Protein AF-A0A6U9ZXY8-F1 (afdb_monomer)

Sequence (216 aa):
MHIWFIHKRLISDEVDPHTAALIQEELFDILWIDSANRMRAHGVNEMLINKNLAKVQQYSFMHMFHYDHCYTGDLLENPSDRLEALKMTIKTHVLLLPSLTDEIDGEKEESVVEEGFQKHVEHDDQAERIAWYIETQFQNIMHDLPESFFQKARIAWVDLPSFDHMIDGNTGKELPNQPIDPEDLLPLNWTKSIANDGSYYFWNLITREAQWDRPE

InterPro domains:
  IPR001202 WW domain [PF00397] (186-215)
  IPR001202 WW domain [PS50020] (184-216)
  IPR001202 WW domain [SM00456] (185-216)
  IPR001202 WW domain [cd00201] (187-216)
  IPR021150 Ubiquinol-cytochrome c chaperone [PF03981] (1-72)
  IPR036020 WW domain superfamily [SSF51045] (178-215)

pLDDT: mean 88.69, std 9.37, range [50.66, 97.19]

Mean predicted aligned error: 7.13 Å

Secondary structure (DSSP, 8-state):
-HHHHHHHHHHT--S-HHHHHHHHHHHHHHHHHHHHHHHHHTT--HHHHHHHHHHHHHHHHHHHHHHHHHTSHHHHH-HHHHHHHHHHHHHHHTS-PPPSSTTTSS---HHHHHHHHHHHHHTHHHHHHHHHHHHHHHHIIIIIS-HHHHTTT---PPPPPP-TT-B-TTT-PBPPPPPPPGGG-PPTTEEEEE-TTS-EEEEETTT--EESSPP-

Radius of gyration: 20.1 Å; Cα contacts (8 Å, |Δi|>4): 197; chains: 1; bounding box: 48×41×46 Å

Organism: NCBI:txid44445

Foldseek 3Di:
DVLLLLLVQLCVDPPCVPVSVVVNVVSVVVVLLQVLLQCVLVVNDPVCSVVVSVVVVVLVVVLSVLVVVCCDDPNVVDVVVSLVSQLLSCCCNPVVQDDLVVVVPDPDDPVVSVVSVQVSQQCNQVSNQVSVQVVVQSCCSNPVPDPVCVVVVNDDRDDRDDPPQGAGNPPRHGDPDDDDDPVCDAPPQKDWDADSNSQIWIAGNPVRDIGRDGDD

Solvent-accessible surface area (backbone atoms only — not comparable to full-atom values): 12590 Å² total; per-residue (Å²): 110,73,66,50,56,54,50,53,46,36,73,68,38,83,87,50,53,66,61,31,49,53,53,48,51,52,54,49,54,53,51,51,53,52,51,52,24,50,40,44,51,72,66,49,57,75,91,47,44,69,64,51,47,54,49,50,50,53,52,50,51,51,50,47,49,54,53,51,54,35,65,36,75,72,31,55,78,30,65,70,61,19,49,54,48,37,25,51,50,37,36,46,71,73,68,62,44,81,66,77,71,72,56,74,83,45,100,62,61,71,70,60,54,52,53,50,54,50,54,56,35,60,41,36,45,61,25,47,49,52,33,51,46,51,53,53,42,47,47,39,63,72,70,66,54,54,63,83,35,52,80,67,73,54,76,85,74,73,78,80,68,84,80,70,82,40,37,26,65,86,77,70,42,71,51,79,80,77,84,73,58,72,88,74,65,62,47,92,58,47,45,83,46,74,42,93,85,16,49,64,32,33,36,31,75,80,83,69,47,74,40,69,64,85,77,122

Structure (mmCIF, N/CA/C/O backbone):
data_AF-A0A6U9ZXY8-F1
#
_entry.id   AF-A0A6U9ZXY8-F1
#
loop_
_atom_site.group_PDB
_atom_site.id
_atom_site.type_symbol
_atom_site.label_atom_id
_atom_site.label_alt_id
_atom_site.label_comp_id
_atom_site.label_asym_id
_atom_site.label_entity_id
_atom_site.label_seq_id
_atom_site.pdbx_PDB_ins_code
_atom_site.Cartn_x
_atom_site.Cartn_y
_atom_site.Cartn_z
_atom_site.occupancy
_atom_site.B_iso_or_equiv
_atom_site.auth_seq_id
_atom_site.auth_comp_id
_atom_site.auth_asym_id
_atom_site.auth_atom_id
_atom_site.pdbx_PDB_model_num
ATOM 1 N N . MET A 1 1 ? -1.167 1.026 0.881 1.00 91.69 1 MET A N 1
ATOM 2 C CA . MET A 1 1 ? -2.181 0.540 -0.074 1.00 91.69 1 MET A CA 1
ATOM 3 C C . MET A 1 1 ? -3.430 0.039 0.662 1.00 91.69 1 MET A C 1
ATOM 5 O O . MET A 1 1 ? -4.433 0.719 0.562 1.00 91.69 1 MET A O 1
ATOM 9 N N . HIS A 1 2 ? -3.405 -1.007 1.502 1.00 95.19 2 HIS A N 1
ATOM 10 C CA . HIS A 1 2 ? -4.637 -1.474 2.186 1.00 95.19 2 HIS A CA 1
ATOM 11 C C . HIS A 1 2 ? -5.348 -0.427 3.057 1.00 95.19 2 HIS A C 1
ATOM 13 O O . HIS A 1 2 ? -6.574 -0.365 3.066 1.00 95.19 2 HIS A O 1
ATOM 19 N N . ILE A 1 3 ? -4.587 0.443 3.731 1.00 95.75 3 ILE A N 1
ATOM 20 C CA . ILE A 1 3 ? -5.142 1.577 4.491 1.00 95.75 3 ILE A CA 1
ATOM 21 C C . ILE A 1 3 ? -5.981 2.504 3.602 1.00 95.75 3 ILE A C 1
ATOM 23 O O . ILE A 1 3 ? -7.006 3.008 4.049 1.00 95.75 3 ILE A O 1
ATOM 27 N N . TRP A 1 4 ? -5.593 2.685 2.334 1.00 96.56 4 TRP A N 1
ATOM 28 C CA . TRP A 1 4 ? -6.351 3.497 1.385 1.00 96.56 4 TRP A CA 1
ATOM 29 C C . TRP A 1 4 ? -7.730 2.893 1.106 1.00 96.56 4 TRP A C 1
ATOM 31 O O . TRP A 1 4 ? -8.708 3.625 1.167 1.00 96.56 4 TRP A O 1
ATOM 41 N N . PHE A 1 5 ? -7.854 1.574 0.916 1.00 96.50 5 PHE A N 1
ATOM 42 C CA . PHE A 1 5 ? -9.170 0.946 0.727 1.00 96.50 5 PHE A CA 1
ATOM 43 C C . PHE A 1 5 ? -10.112 1.184 1.908 1.00 96.50 5 PHE A C 1
ATOM 45 O O . PHE A 1 5 ? -11.268 1.554 1.716 1.00 96.50 5 PHE A O 1
ATOM 52 N N . ILE A 1 6 ? -9.609 1.010 3.133 1.00 95.81 6 ILE A N 1
ATOM 53 C CA . ILE A 1 6 ? -10.403 1.228 4.348 1.00 95.81 6 ILE A CA 1
ATOM 54 C C . ILE A 1 6 ? -10.789 2.704 4.456 1.00 95.81 6 ILE A C 1
ATOM 56 O O . ILE A 1 6 ? -11.955 3.022 4.663 1.00 95.81 6 ILE A O 1
ATOM 60 N N . HIS A 1 7 ? -9.828 3.606 4.248 1.00 95.25 7 HIS A N 1
ATOM 61 C CA . HIS A 1 7 ? -10.061 5.045 4.221 1.00 95.25 7 HIS A CA 1
ATOM 62 C C . HIS A 1 7 ? -11.147 5.438 3.208 1.00 95.25 7 HIS A C 1
ATOM 64 O O . HIS A 1 7 ? -12.062 6.183 3.555 1.00 95.25 7 HIS A O 1
ATOM 70 N N . LYS A 1 8 ? -11.093 4.903 1.983 1.00 94.81 8 LYS A N 1
ATOM 71 C CA . LYS A 1 8 ? -12.085 5.172 0.935 1.00 94.81 8 LYS A CA 1
ATOM 72 C C . LYS A 1 8 ? -13.464 4.658 1.289 1.00 94.81 8 LYS A C 1
ATOM 74 O O . LYS A 1 8 ? -14.445 5.373 1.079 1.00 94.81 8 LYS A O 1
ATOM 79 N N . ARG A 1 9 ? -13.539 3.454 1.856 1.00 94.12 9 ARG A N 1
ATOM 80 C CA . ARG A 1 9 ? -14.804 2.885 2.313 1.00 94.12 9 ARG A CA 1
ATOM 81 C C . ARG A 1 9 ? -15.419 3.726 3.431 1.00 94.12 9 ARG A C 1
ATOM 83 O O . ARG A 1 9 ? -16.598 4.034 3.343 1.00 94.12 9 ARG A O 1
ATOM 90 N N . LEU A 1 10 ? -14.618 4.166 4.405 1.00 94.62 10 LEU A N 1
ATOM 91 C CA . LEU A 1 10 ? -15.066 5.038 5.500 1.00 94.62 10 LEU A CA 1
ATOM 92 C C . LEU A 1 10 ? -15.547 6.409 5.004 1.00 94.62 10 LEU A C 1
ATOM 94 O O . LEU A 1 10 ? -16.557 6.902 5.484 1.00 94.62 10 LEU A O 1
ATOM 98 N N . ILE A 1 11 ? -14.872 7.020 4.024 1.00 93.38 11 ILE A N 1
ATOM 99 C CA . ILE A 1 11 ? -15.335 8.290 3.425 1.00 93.38 11 ILE A CA 1
ATOM 100 C C . ILE A 1 11 ? -16.676 8.126 2.706 1.00 93.38 11 ILE A C 1
ATOM 102 O O . ILE A 1 11 ? -17.454 9.073 2.634 1.00 93.38 11 ILE A O 1
ATOM 106 N N . SER A 1 12 ? -16.934 6.939 2.161 1.00 90.25 12 SER A N 1
ATOM 107 C CA . SER A 1 12 ? -18.166 6.646 1.426 1.00 90.25 12 SER A CA 1
ATOM 108 C C . SER A 1 12 ? -19.326 6.231 2.343 1.00 90.25 12 SER A C 1
ATOM 110 O O . SER A 1 12 ? -20.401 5.913 1.841 1.00 90.25 12 SER A O 1
ATOM 112 N N . ASP A 1 13 ? -19.120 6.188 3.665 1.00 87.50 13 ASP A N 1
ATOM 113 C CA . ASP A 1 13 ? -20.155 5.824 4.632 1.00 87.50 13 ASP A CA 1
ATOM 114 C C . ASP A 1 13 ? -21.131 6.991 4.849 1.00 87.50 13 ASP A C 1
ATOM 116 O O . ASP A 1 13 ? -20.817 7.999 5.486 1.00 87.50 13 ASP A O 1
ATOM 120 N N . GLU A 1 14 ? -22.341 6.846 4.309 1.00 84.50 14 GLU A N 1
ATOM 121 C CA . GLU A 1 14 ? -23.431 7.813 4.470 1.00 84.50 14 GLU A CA 1
ATOM 122 C C . GLU A 1 14 ? -24.302 7.546 5.714 1.00 84.50 14 GLU A C 1
ATOM 124 O O . GLU A 1 14 ? -25.157 8.368 6.051 1.00 84.50 14 GLU A O 1
ATOM 129 N N . VAL A 1 15 ? -24.124 6.406 6.396 1.00 86.44 15 VAL A N 1
ATOM 130 C CA . VAL A 1 15 ? -24.976 5.967 7.514 1.00 86.44 15 VAL A CA 1
ATOM 131 C C . VAL A 1 15 ? -24.564 6.644 8.816 1.00 86.44 15 VAL A C 1
ATOM 133 O O . VAL A 1 15 ? -25.421 7.185 9.517 1.00 86.44 15 VAL A O 1
ATOM 136 N N . ASP A 1 16 ? -23.267 6.631 9.134 1.00 90.62 16 ASP A N 1
ATOM 137 C CA . ASP A 1 16 ? -22.712 7.337 10.296 1.00 90.62 16 ASP A CA 1
ATOM 138 C C . ASP A 1 16 ? -21.372 8.024 9.968 1.00 90.62 16 ASP A C 1
ATOM 140 O O . ASP A 1 16 ? -20.295 7.559 10.363 1.00 90.62 16 ASP A O 1
ATOM 144 N N . PRO A 1 17 ? -21.419 9.180 9.277 1.00 91.88 17 PRO A N 1
ATOM 145 C CA . PRO A 1 17 ? -20.214 9.902 8.875 1.00 91.88 17 PRO A CA 1
ATOM 146 C C . PRO A 1 17 ? -19.342 10.346 10.057 1.00 91.88 17 PRO A C 1
ATOM 148 O O . PRO A 1 17 ? -18.131 10.511 9.913 1.00 91.88 17 PRO A O 1
ATOM 151 N N . HIS A 1 18 ? -19.940 10.563 11.235 1.00 94.12 18 HIS A N 1
ATOM 152 C CA . HIS A 1 18 ? -19.195 11.000 12.412 1.00 94.12 18 HIS A CA 1
ATOM 153 C C . HIS A 1 18 ? -18.360 9.857 12.986 1.00 94.12 18 HIS A C 1
ATOM 155 O O . HIS A 1 18 ? -17.163 10.029 13.217 1.00 94.12 18 HIS A O 1
ATOM 161 N N . THR A 1 19 ? -18.960 8.680 13.178 1.00 92.81 19 THR A N 1
ATOM 162 C CA . THR A 1 19 ? -18.207 7.502 13.615 1.00 92.81 19 THR A CA 1
ATOM 163 C C . THR A 1 19 ? -17.177 7.075 12.573 1.00 92.81 19 THR A C 1
ATOM 165 O O . THR A 1 19 ? -16.049 6.761 12.952 1.00 92.81 19 THR A O 1
ATOM 168 N N . ALA A 1 20 ? -17.494 7.140 11.276 1.00 93.69 20 ALA A N 1
ATOM 169 C CA . ALA A 1 20 ? -16.529 6.840 10.220 1.00 93.69 20 ALA A CA 1
ATOM 170 C C . ALA A 1 20 ? -15.299 7.769 10.260 1.00 93.69 20 ALA A C 1
ATOM 172 O O . ALA A 1 20 ? -14.169 7.297 10.113 1.00 93.69 20 ALA A O 1
ATOM 173 N N . ALA A 1 21 ? -15.495 9.065 10.531 1.00 94.81 21 ALA A N 1
ATOM 174 C CA . ALA A 1 21 ? -14.402 10.022 10.701 1.00 94.81 21 ALA A CA 1
ATOM 175 C C . ALA A 1 21 ? -13.523 9.706 11.926 1.00 94.81 21 ALA A C 1
ATOM 177 O O . ALA A 1 21 ? -12.300 9.742 11.816 1.00 94.81 21 ALA A O 1
ATOM 178 N N . LEU A 1 22 ? -14.123 9.331 13.063 1.00 95.81 22 LEU A N 1
ATOM 179 C CA . LEU A 1 22 ? -13.371 8.925 14.260 1.00 95.81 22 LEU A CA 1
ATOM 180 C C . LEU A 1 22 ? -12.544 7.653 14.016 1.00 95.81 22 LEU A C 1
ATOM 182 O O . LEU A 1 22 ? -11.388 7.576 14.421 1.00 95.81 22 LEU A O 1
ATOM 186 N N . ILE A 1 23 ? -13.116 6.663 13.323 1.00 94.75 23 ILE A N 1
ATOM 187 C CA . ILE A 1 23 ? -12.393 5.437 12.950 1.00 94.75 23 ILE A CA 1
ATOM 188 C C . ILE A 1 23 ? -11.240 5.766 11.998 1.00 94.75 23 ILE A C 1
ATOM 190 O O . ILE A 1 23 ? -10.162 5.188 12.113 1.00 94.75 23 ILE A O 1
ATOM 194 N N . GLN A 1 24 ? -11.453 6.687 11.057 1.00 95.25 24 GLN A N 1
ATOM 195 C CA . GLN A 1 24 ? -10.418 7.122 10.128 1.00 95.25 24 GLN A CA 1
ATOM 196 C C . GLN A 1 24 ? -9.248 7.806 10.851 1.00 95.25 24 GLN A C 1
ATOM 198 O O . GLN A 1 24 ? -8.099 7.517 10.519 1.00 95.25 24 GLN A O 1
ATOM 203 N N . GLU A 1 25 ? -9.524 8.689 11.814 1.00 95.81 25 GLU A N 1
ATOM 204 C CA . GLU A 1 25 ? -8.497 9.353 12.629 1.00 95.81 25 GLU A CA 1
ATOM 205 C C . GLU A 1 25 ? -7.644 8.319 13.377 1.00 95.81 25 GLU A C 1
ATOM 207 O O . GLU A 1 25 ? -6.429 8.266 13.183 1.00 95.81 25 GLU A O 1
ATOM 212 N N . GLU A 1 26 ? -8.289 7.407 14.109 1.00 96.44 26 GLU A N 1
ATOM 213 C CA . GLU A 1 26 ? -7.601 6.349 14.861 1.00 96.44 26 GLU A CA 1
ATOM 214 C C . GLU A 1 26 ? -6.788 5.414 13.945 1.00 96.44 26 GLU A C 1
ATOM 216 O O . GLU A 1 26 ? -5.665 5.024 14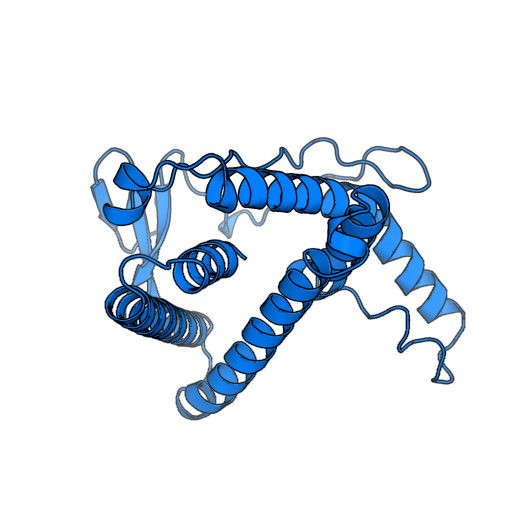.270 1.00 96.44 26 GLU A O 1
ATOM 221 N N . LEU A 1 27 ? -7.314 5.072 12.761 1.00 95.81 27 LEU A N 1
ATOM 222 C CA . LEU A 1 27 ? -6.609 4.245 11.776 1.00 95.81 27 LEU A CA 1
ATOM 223 C C . LEU A 1 27 ? -5.273 4.875 11.359 1.00 95.81 27 LEU A C 1
ATOM 225 O O . LEU A 1 27 ? -4.263 4.172 11.248 1.00 95.81 27 LEU A O 1
ATOM 229 N N . PHE A 1 28 ? -5.263 6.186 11.110 1.00 96.94 28 PHE A N 1
ATOM 230 C CA . PHE A 1 28 ? -4.045 6.899 10.740 1.00 96.94 28 PHE A CA 1
ATOM 231 C C . PHE A 1 28 ? -3.105 7.098 11.924 1.00 96.94 28 PHE A C 1
ATOM 233 O O . PHE A 1 28 ? -1.898 6.943 11.746 1.00 96.94 28 PHE A O 1
ATOM 240 N N . ASP A 1 29 ? -3.621 7.367 13.120 1.00 96.69 29 ASP A N 1
ATOM 241 C CA . ASP A 1 29 ? -2.793 7.479 14.321 1.00 96.69 29 ASP A CA 1
ATOM 242 C C . ASP A 1 29 ? -2.027 6.180 14.595 1.00 96.69 29 ASP A C 1
ATOM 244 O O . ASP A 1 29 ? -0.803 6.203 14.767 1.00 96.69 29 ASP A O 1
ATOM 248 N N . ILE A 1 30 ? -2.705 5.031 14.513 1.00 95.38 30 ILE A N 1
ATOM 249 C CA . ILE A 1 30 ? -2.067 3.713 14.632 1.00 95.38 30 ILE A CA 1
ATOM 250 C C . ILE A 1 30 ? -1.006 3.519 13.540 1.00 95.38 30 ILE A C 1
ATOM 252 O O . ILE A 1 30 ? 0.110 3.082 13.836 1.00 95.38 30 ILE A O 1
ATOM 256 N N . LEU A 1 31 ? -1.312 3.870 12.285 1.00 95.94 31 LEU A N 1
ATOM 257 C CA . LEU A 1 31 ? -0.360 3.769 11.174 1.00 95.94 31 LEU A CA 1
ATOM 258 C C . LEU A 1 31 ? 0.898 4.619 11.410 1.00 95.94 31 LEU A C 1
ATOM 260 O O . LEU A 1 31 ? 2.013 4.182 11.107 1.00 95.94 31 LEU A O 1
ATOM 264 N N . TRP A 1 32 ? 0.746 5.834 11.937 1.00 96.12 32 TRP A N 1
ATOM 265 C CA . TRP A 1 32 ? 1.868 6.738 12.189 1.00 96.12 32 TRP A CA 1
ATOM 266 C C . TRP A 1 32 ? 2.709 6.306 13.382 1.00 96.12 32 TRP A C 1
ATOM 268 O O . TRP A 1 32 ? 3.937 6.408 13.318 1.00 96.12 32 TRP A O 1
ATOM 278 N N . ILE A 1 33 ? 2.083 5.751 14.420 1.00 93.88 33 ILE A N 1
ATOM 279 C CA . ILE A 1 33 ? 2.791 5.125 15.539 1.00 93.88 33 ILE A CA 1
ATOM 280 C C . ILE A 1 33 ? 3.614 3.926 15.042 1.00 93.88 33 ILE A C 1
ATOM 282 O O . ILE A 1 33 ? 4.815 3.861 15.316 1.00 93.88 33 ILE A O 1
ATOM 286 N N . ASP A 1 34 ? 3.017 3.022 14.257 1.00 93.00 34 ASP A N 1
ATOM 287 C CA . ASP A 1 34 ? 3.723 1.873 13.664 1.00 93.00 34 ASP A CA 1
ATOM 288 C C . ASP A 1 34 ? 4.887 2.325 12.767 1.00 93.00 34 ASP A C 1
ATOM 290 O O . ASP A 1 34 ? 6.011 1.829 12.879 1.00 93.00 34 ASP A O 1
ATOM 294 N N . SER A 1 35 ? 4.661 3.346 11.937 1.00 94.56 35 SER A N 1
ATOM 295 C CA . SER A 1 35 ? 5.691 3.917 11.063 1.00 94.56 35 SER A CA 1
ATOM 296 C C . SER A 1 35 ? 6.872 4.484 11.855 1.00 94.56 35 SER A C 1
ATOM 298 O O . SER A 1 35 ? 8.026 4.237 11.505 1.00 94.56 35 SER A O 1
ATOM 300 N N . ALA A 1 36 ? 6.614 5.213 12.943 1.00 93.69 36 ALA A N 1
ATOM 301 C CA . ALA A 1 36 ? 7.667 5.730 13.813 1.00 93.69 36 ALA A CA 1
ATOM 302 C C . ALA A 1 36 ? 8.455 4.596 14.492 1.00 93.69 36 ALA A C 1
ATOM 304 O O . ALA A 1 36 ? 9.684 4.660 14.572 1.00 93.69 36 ALA A O 1
ATOM 305 N N . ASN A 1 37 ? 7.777 3.530 14.924 1.00 91.00 37 ASN A N 1
ATOM 306 C CA . ASN A 1 37 ? 8.426 2.364 15.527 1.00 91.00 37 ASN A CA 1
ATOM 307 C C . ASN A 1 37 ? 9.318 1.624 14.522 1.00 91.00 37 ASN A C 1
ATOM 309 O O . ASN A 1 37 ? 10.442 1.259 14.862 1.00 91.00 37 ASN A O 1
ATOM 313 N N . ARG A 1 38 ? 8.889 1.497 13.260 1.00 91.62 38 ARG A N 1
ATOM 314 C CA . ARG A 1 38 ? 9.734 0.981 12.168 1.00 91.62 38 ARG A CA 1
ATOM 315 C C . ARG A 1 38 ? 10.979 1.835 11.955 1.00 91.62 38 ARG A C 1
ATOM 317 O O . ARG A 1 38 ? 12.070 1.294 11.807 1.00 91.62 38 ARG A O 1
ATOM 324 N N . MET A 1 39 ? 10.857 3.164 11.985 1.00 93.19 39 MET A N 1
ATOM 325 C CA . MET A 1 39 ? 12.027 4.047 11.876 1.00 93.19 39 MET A CA 1
ATOM 326 C C . MET A 1 39 ? 13.036 3.791 13.004 1.00 93.19 39 MET A C 1
ATOM 328 O O . MET A 1 39 ? 14.233 3.697 12.732 1.00 93.19 39 MET A O 1
ATOM 332 N N . ARG A 1 40 ? 12.565 3.620 14.249 1.00 90.38 40 ARG A N 1
ATOM 333 C CA . ARG A 1 40 ? 13.425 3.252 15.390 1.00 90.38 40 ARG A CA 1
ATOM 334 C C . ARG A 1 40 ? 14.103 1.904 15.180 1.00 90.38 40 ARG A C 1
ATOM 336 O O . ARG A 1 40 ? 15.310 1.805 15.379 1.00 90.38 40 ARG A O 1
ATOM 343 N N . ALA A 1 41 ? 13.352 0.909 14.711 1.00 88.25 41 ALA A N 1
ATOM 344 C CA . ALA A 1 41 ? 13.858 -0.430 14.411 1.00 88.25 41 ALA A CA 1
ATOM 345 C C . ALA A 1 41 ? 14.999 -0.412 13.379 1.00 88.25 41 ALA A C 1
ATOM 347 O O . ALA A 1 41 ? 15.943 -1.193 13.469 1.00 88.25 41 ALA A O 1
ATOM 348 N N . HIS A 1 42 ? 14.937 0.513 12.418 1.00 89.44 42 HIS A N 1
ATOM 349 C CA . HIS A 1 42 ? 15.980 0.728 11.411 1.00 89.44 42 HIS A CA 1
ATOM 350 C C . HIS A 1 42 ? 17.125 1.646 11.880 1.00 89.44 42 HIS A C 1
ATOM 352 O O . HIS A 1 42 ? 17.978 2.025 11.079 1.00 89.44 42 HIS A O 1
ATOM 358 N N . GLY A 1 43 ? 17.170 2.016 13.164 1.00 90.12 43 GLY A N 1
ATOM 359 C CA . GLY A 1 43 ? 18.256 2.811 13.740 1.00 90.12 43 GLY A CA 1
ATOM 360 C C . GLY A 1 43 ? 18.217 4.296 13.374 1.00 90.12 43 GLY A C 1
ATOM 361 O O . GLY A 1 43 ? 19.234 4.987 13.479 1.00 90.12 43 GLY A O 1
ATOM 362 N N . VAL A 1 44 ? 17.064 4.819 12.942 1.00 92.00 44 VAL A N 1
ATOM 363 C CA . VAL A 1 44 ? 16.898 6.258 12.709 1.00 92.00 44 VAL A CA 1
ATOM 364 C C . VAL A 1 44 ? 17.058 7.003 14.035 1.00 92.00 44 VAL A C 1
ATOM 366 O O . VAL A 1 44 ? 16.432 6.668 15.035 1.00 92.00 44 VAL A O 1
ATOM 369 N N . ASN A 1 45 ? 17.883 8.052 14.036 1.00 91.81 45 ASN A N 1
ATOM 370 C CA . ASN A 1 45 ? 18.096 8.895 15.212 1.00 91.81 45 ASN A CA 1
ATOM 371 C C . ASN A 1 45 ? 16.769 9.509 15.706 1.00 91.81 45 ASN A C 1
ATOM 373 O O . ASN A 1 45 ? 16.056 10.125 14.913 1.00 91.81 45 ASN A O 1
ATOM 377 N N . GLU A 1 46 ? 16.489 9.416 17.012 1.00 91.69 46 GLU A N 1
ATOM 378 C CA . GLU A 1 46 ? 15.253 9.909 17.646 1.00 91.69 46 GLU A CA 1
ATOM 379 C C . GLU A 1 46 ? 14.948 11.380 17.305 1.00 91.69 46 GLU A C 1
ATOM 381 O O . GLU A 1 46 ? 13.805 11.735 17.026 1.00 91.69 46 GLU A O 1
ATOM 386 N N . MET A 1 47 ? 15.973 12.238 17.210 1.00 93.50 47 MET A N 1
ATOM 387 C CA . MET A 1 47 ? 15.806 13.654 16.843 1.00 93.50 47 MET A CA 1
ATOM 388 C C . MET A 1 47 ? 15.295 13.862 15.409 1.00 93.50 47 MET A C 1
ATOM 390 O O . MET A 1 47 ? 14.782 14.933 15.080 1.00 93.50 47 MET A O 1
ATOM 394 N N . LEU A 1 48 ? 15.453 12.862 14.539 1.00 95.06 48 LEU A N 1
ATOM 395 C CA . LEU A 1 48 ? 15.029 12.901 13.141 1.00 95.06 48 LEU A CA 1
ATOM 39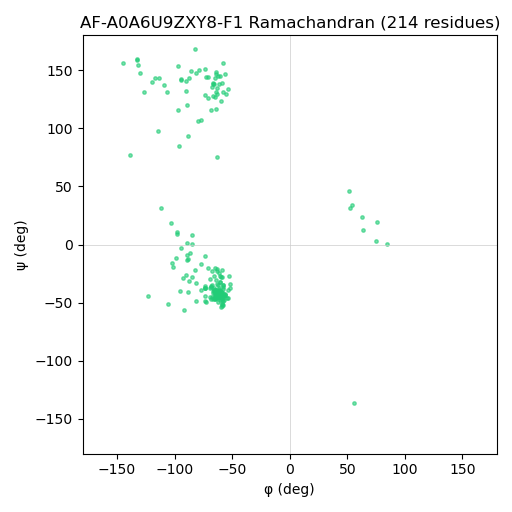6 C C . LEU A 1 48 ? 13.687 12.210 12.900 1.00 95.06 48 LEU A C 1
ATOM 398 O O . LEU A 1 48 ? 13.124 12.403 11.823 1.00 95.06 48 LEU A O 1
ATOM 402 N N . ILE A 1 49 ? 13.154 11.456 13.867 1.00 94.19 49 ILE A N 1
ATOM 403 C CA . ILE A 1 49 ? 11.930 10.665 13.673 1.00 94.19 49 ILE A CA 1
ATOM 404 C C . ILE A 1 49 ? 10.768 11.554 13.258 1.00 94.19 49 ILE A C 1
ATOM 406 O O . ILE A 1 49 ? 10.191 11.314 12.209 1.00 94.19 49 ILE A O 1
ATOM 410 N N . ASN A 1 50 ? 10.478 12.632 13.988 1.00 94.12 50 ASN A N 1
ATOM 411 C CA . ASN A 1 50 ? 9.349 13.509 13.648 1.00 94.12 50 ASN A CA 1
ATOM 412 C C . ASN A 1 50 ? 9.500 14.148 12.258 1.00 94.12 50 ASN A C 1
ATOM 414 O O . ASN A 1 50 ? 8.533 14.261 11.507 1.00 94.12 50 ASN A O 1
ATOM 418 N N . LYS A 1 51 ? 10.729 14.525 11.882 1.00 96.12 51 LYS A N 1
ATOM 419 C CA . LYS A 1 51 ? 11.024 15.080 10.553 1.00 96.12 51 LYS A CA 1
ATOM 420 C C . LYS A 1 51 ? 10.827 14.035 9.453 1.00 96.12 51 LYS A C 1
ATOM 422 O O . LYS A 1 51 ? 10.312 14.362 8.387 1.00 96.12 51 LYS A O 1
ATOM 427 N N . ASN A 1 52 ? 11.256 12.800 9.690 1.00 96.25 52 ASN A N 1
ATOM 428 C CA . ASN A 1 52 ? 11.115 11.706 8.736 1.00 96.25 52 ASN A CA 1
ATOM 429 C C . ASN A 1 52 ? 9.666 11.218 8.654 1.00 96.25 52 ASN A C 1
ATOM 431 O O . ASN A 1 52 ? 9.186 10.962 7.555 1.00 96.25 52 ASN A O 1
ATOM 435 N N . LEU A 1 53 ? 8.946 11.178 9.774 1.00 96.94 53 LEU A N 1
ATOM 436 C CA . LEU A 1 53 ? 7.527 10.850 9.834 1.00 96.94 53 LEU A CA 1
ATOM 437 C C . LEU A 1 53 ? 6.703 11.841 9.015 1.00 96.94 53 LEU A C 1
ATOM 439 O O . LEU A 1 53 ? 5.916 11.408 8.184 1.00 96.94 53 LEU A O 1
ATOM 443 N N . ALA A 1 54 ? 6.961 13.146 9.143 1.00 97.19 54 ALA A N 1
ATOM 444 C CA . ALA A 1 54 ? 6.299 14.155 8.315 1.00 97.19 54 ALA A CA 1
ATOM 445 C C . ALA A 1 54 ? 6.522 13.916 6.809 1.00 97.19 54 ALA A C 1
ATOM 447 O O . ALA A 1 54 ? 5.602 14.074 6.008 1.00 97.19 54 ALA A O 1
ATOM 448 N N . LYS A 1 55 ? 7.726 13.483 6.407 1.00 96.38 55 LYS A N 1
ATOM 449 C CA . LYS A 1 55 ? 7.998 13.101 5.012 1.00 96.38 55 LYS A CA 1
ATOM 450 C C . LYS A 1 55 ? 7.236 11.842 4.606 1.00 96.38 55 LYS A C 1
ATOM 452 O O . LYS A 1 55 ? 6.650 11.815 3.532 1.00 96.38 55 LYS A O 1
ATOM 457 N N . VAL A 1 56 ? 7.229 10.809 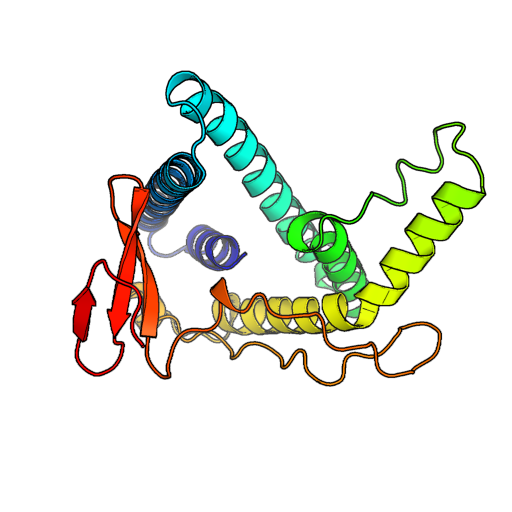5.448 1.00 95.56 56 VAL A N 1
ATOM 458 C CA . VAL A 1 56 ? 6.489 9.565 5.183 1.00 95.56 56 VAL A CA 1
ATOM 459 C C . VAL A 1 56 ? 4.993 9.830 5.055 1.00 95.56 56 VAL A C 1
ATOM 461 O O . VAL A 1 56 ? 4.365 9.287 4.151 1.00 95.56 56 VAL A O 1
ATOM 464 N N . GLN A 1 57 ? 4.432 10.709 5.884 1.00 97.19 57 GLN A N 1
ATOM 465 C CA . GLN A 1 57 ? 3.043 11.153 5.773 1.00 97.19 57 GLN A CA 1
ATOM 466 C C . GLN A 1 57 ? 2.786 11.829 4.421 1.00 97.19 57 GLN A C 1
ATOM 468 O O . GLN A 1 57 ? 1.849 11.448 3.726 1.00 97.19 57 GLN A O 1
ATOM 473 N N . GLN A 1 58 ? 3.648 12.764 4.000 1.00 96.62 58 GLN A N 1
ATOM 474 C CA . GLN A 1 58 ? 3.536 13.414 2.686 1.00 96.62 58 GLN A CA 1
ATOM 475 C C . GLN A 1 58 ? 3.556 12.399 1.534 1.00 96.62 58 GLN A C 1
ATOM 477 O O . GLN A 1 58 ? 2.677 12.441 0.676 1.00 96.62 58 GLN A O 1
ATOM 482 N N . TYR A 1 59 ? 4.506 11.457 1.535 1.00 95.00 59 TYR A N 1
ATOM 483 C CA . TYR A 1 59 ? 4.565 10.397 0.522 1.00 95.00 59 TYR A CA 1
ATOM 484 C C . TYR A 1 59 ? 3.333 9.490 0.556 1.00 95.00 59 TYR A C 1
ATOM 486 O O . TYR A 1 59 ? 2.791 9.149 -0.492 1.00 95.00 59 TYR A O 1
ATOM 494 N N . SER A 1 60 ? 2.856 9.130 1.748 1.00 95.44 60 SER A N 1
ATOM 495 C CA . SER A 1 60 ? 1.688 8.261 1.915 1.00 95.44 60 SER A CA 1
ATOM 496 C C . SER A 1 60 ? 0.424 8.910 1.358 1.00 95.44 60 SER A C 1
AT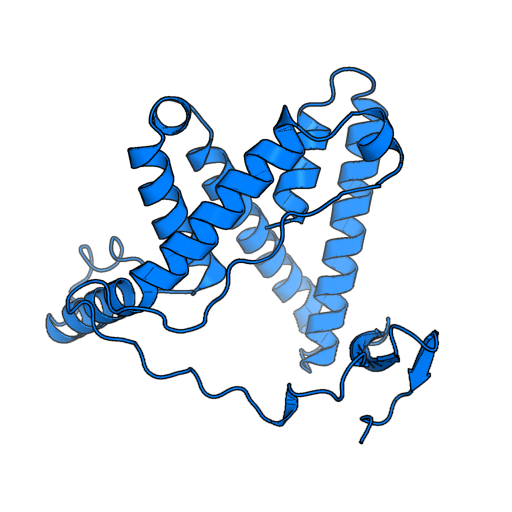OM 498 O O . SER A 1 60 ? -0.301 8.273 0.596 1.00 95.44 60 SER A O 1
ATOM 500 N N . PHE A 1 61 ? 0.185 10.188 1.667 1.00 96.31 61 PHE A N 1
ATOM 501 C CA . PHE A 1 61 ? -0.957 10.921 1.120 1.00 96.31 61 PHE A CA 1
ATOM 502 C C . PHE A 1 61 ? -0.826 11.168 -0.383 1.00 96.31 61 PHE A C 1
ATOM 504 O O . PHE A 1 61 ? -1.821 11.069 -1.093 1.00 96.31 61 PHE A O 1
ATOM 511 N N . MET A 1 62 ? 0.383 11.413 -0.895 1.00 96.19 62 MET A N 1
ATOM 512 C CA . MET A 1 62 ? 0.614 11.521 -2.339 1.00 96.19 62 MET A CA 1
ATOM 513 C C . MET A 1 62 ? 0.287 10.208 -3.066 1.00 96.19 62 MET A C 1
ATOM 515 O O . MET A 1 62 ? -0.361 10.208 -4.108 1.00 96.19 62 MET A O 1
ATOM 519 N N . HIS A 1 63 ? 0.690 9.071 -2.501 1.00 95.62 63 HIS A N 1
ATOM 520 C CA . HIS A 1 63 ? 0.362 7.753 -3.041 1.00 95.62 63 HIS A CA 1
ATOM 521 C C . HIS A 1 63 ? -1.156 7.509 -3.032 1.00 95.62 63 HIS A C 1
ATOM 523 O O . HIS A 1 63 ? -1.718 7.066 -4.030 1.00 95.62 63 HIS A O 1
ATOM 529 N N . MET A 1 64 ? -1.840 7.855 -1.936 1.00 96.25 64 MET A N 1
ATOM 530 C CA . MET A 1 64 ? -3.303 7.785 -1.849 1.00 96.25 64 MET A CA 1
ATOM 531 C C . MET A 1 64 ? -4.001 8.680 -2.876 1.00 96.25 64 MET A C 1
ATOM 533 O O . MET A 1 64 ? -4.967 8.249 -3.496 1.00 96.25 64 MET A O 1
ATOM 537 N N . PHE A 1 65 ? -3.490 9.892 -3.091 1.00 96.06 65 PHE A N 1
ATOM 538 C CA . PHE A 1 65 ? -4.015 10.820 -4.087 1.00 96.06 65 PHE A CA 1
ATOM 539 C C . PHE A 1 65 ? -3.913 10.254 -5.511 1.00 96.06 65 PHE A C 1
ATOM 541 O O . PHE A 1 65 ? -4.861 10.359 -6.286 1.00 96.06 65 PHE A O 1
ATOM 548 N N . HIS A 1 66 ? -2.804 9.595 -5.857 1.00 95.62 66 HIS A N 1
ATOM 549 C CA . HIS A 1 66 ? -2.684 8.935 -7.160 1.00 95.62 66 HIS A CA 1
ATOM 550 C C . HIS A 1 66 ? -3.622 7.735 -7.308 1.00 95.62 66 HIS A C 1
ATOM 552 O O . HIS A 1 66 ? -4.179 7.534 -8.388 1.00 95.62 66 HIS A O 1
ATOM 558 N N . TYR A 1 67 ? -3.879 6.982 -6.232 1.00 96.44 67 TYR A N 1
ATOM 559 C CA . TYR A 1 67 ? -4.949 5.986 -6.271 1.00 96.44 67 TYR A CA 1
ATOM 560 C C . TYR A 1 67 ? -6.315 6.630 -6.482 1.00 96.44 67 TYR A C 1
ATOM 562 O O . TYR A 1 67 ? -7.068 6.158 -7.323 1.00 96.44 67 TYR A O 1
ATOM 570 N N . ASP A 1 68 ? -6.631 7.726 -5.791 1.00 96.00 68 ASP A N 1
ATOM 571 C CA . ASP A 1 68 ? -7.893 8.436 -6.009 1.00 96.00 68 ASP A CA 1
ATOM 572 C C . ASP A 1 68 ? -8.059 8.855 -7.466 1.00 96.00 68 ASP A C 1
ATOM 574 O O . ASP A 1 68 ? -9.119 8.630 -8.046 1.00 96.00 68 ASP A O 1
ATOM 578 N N . HIS A 1 69 ? -6.998 9.380 -8.079 1.00 94.75 69 HIS A N 1
ATOM 579 C CA . HIS A 1 69 ? -7.014 9.746 -9.487 1.00 94.75 69 HIS A CA 1
ATOM 580 C C . HIS A 1 69 ? -7.401 8.565 -10.391 1.00 94.75 69 HIS A C 1
ATOM 582 O O . HIS A 1 69 ? -8.266 8.730 -11.250 1.00 94.75 69 HIS A O 1
ATOM 588 N N . CYS A 1 70 ? -6.856 7.368 -10.138 1.00 95.44 70 CYS A N 1
ATOM 589 C CA . CYS A 1 70 ? -7.160 6.163 -10.919 1.00 95.44 70 CYS A CA 1
ATOM 590 C C . CYS A 1 70 ? -8.655 5.795 -10.911 1.00 95.44 70 CYS A C 1
ATOM 592 O O . CYS A 1 70 ? -9.136 5.204 -11.872 1.00 95.44 70 CYS A O 1
ATOM 594 N N . TYR A 1 71 ? -9.404 6.154 -9.864 1.00 94.00 71 TYR A N 1
ATOM 595 C CA . TYR A 1 71 ? -10.826 5.818 -9.708 1.00 94.00 71 TYR A CA 1
ATOM 596 C C . TYR A 1 71 ? -11.745 7.046 -9.811 1.00 94.00 71 TYR A C 1
ATOM 598 O O . TYR A 1 71 ? -12.799 7.096 -9.174 1.00 94.00 71 TYR A O 1
ATOM 606 N N . THR A 1 72 ? -11.363 8.056 -10.600 1.00 91.94 72 THR A N 1
ATOM 607 C CA . THR A 1 72 ? -12.173 9.267 -10.829 1.00 91.94 72 THR A CA 1
ATOM 608 C C . THR A 1 72 ? -12.295 9.623 -12.310 1.00 91.94 72 THR A C 1
ATOM 610 O O . THR A 1 72 ? -11.426 9.289 -13.112 1.00 91.94 72 THR A O 1
ATOM 613 N N . GLY A 1 73 ? -13.377 10.326 -12.672 1.00 91.12 73 GLY A N 1
ATOM 614 C CA . GLY A 1 73 ? -13.589 10.863 -14.022 1.00 91.12 73 GLY A CA 1
ATOM 615 C C . GLY A 1 73 ? -13.517 9.798 -15.120 1.00 91.12 73 GLY A C 1
ATOM 616 O O . GLY A 1 73 ? -14.039 8.697 -14.954 1.00 91.12 73 GLY A O 1
ATOM 617 N N . ASP A 1 74 ? -12.827 10.125 -16.213 1.00 87.31 74 ASP A N 1
ATOM 618 C CA . ASP A 1 74 ? -12.700 9.273 -17.403 1.00 87.31 74 ASP A CA 1
ATOM 619 C C . ASP A 1 74 ? -12.023 7.920 -17.102 1.00 87.31 74 ASP A C 1
ATOM 621 O O . ASP A 1 74 ? -12.382 6.898 -17.688 1.00 87.31 74 ASP A O 1
ATOM 625 N N . LEU A 1 75 ? -11.090 7.876 -16.139 1.00 89.38 75 LEU A N 1
ATOM 626 C CA . LEU A 1 75 ? -10.411 6.634 -15.742 1.00 89.38 75 LEU A CA 1
ATOM 627 C C . LEU A 1 75 ? -11.354 5.664 -15.028 1.00 89.38 75 LEU A C 1
ATOM 629 O O . LEU A 1 75 ? -11.191 4.451 -15.131 1.00 89.38 75 LEU A O 1
ATOM 633 N N . LEU A 1 76 ? -12.377 6.160 -14.329 1.00 87.50 76 LEU A N 1
ATOM 634 C CA . LEU A 1 76 ? -13.376 5.282 -13.723 1.00 87.50 76 LEU A CA 1
ATOM 635 C C . LEU A 1 76 ? -14.183 4.540 -14.803 1.00 87.50 76 LEU A C 1
ATOM 637 O O . LEU A 1 76 ? -14.481 3.353 -14.651 1.00 87.50 76 LEU A O 1
ATOM 641 N N . GLU A 1 77 ? -14.481 5.220 -15.910 1.00 89.12 77 GLU A N 1
ATOM 642 C CA . GLU A 1 77 ? -15.285 4.694 -17.017 1.00 89.12 77 GLU A CA 1
ATOM 643 C C . GLU A 1 77 ? -14.481 3.826 -17.995 1.00 89.12 77 GLU A C 1
ATOM 645 O O . GLU A 1 77 ? -15.067 2.981 -18.675 1.00 89.12 77 GLU A O 1
ATOM 650 N N . ASN A 1 78 ? -13.151 3.982 -18.040 1.00 93.56 78 ASN A N 1
ATOM 651 C CA . ASN A 1 78 ? -12.267 3.212 -18.913 1.00 93.56 78 ASN A CA 1
ATOM 652 C C . ASN A 1 78 ? -11.305 2.294 -18.124 1.00 93.56 78 ASN A C 1
ATOM 654 O O . ASN A 1 78 ? -10.236 2.735 -17.693 1.00 93.56 78 ASN A O 1
ATOM 658 N N . PRO A 1 79 ? -11.629 0.991 -17.975 1.00 92.69 79 PRO A N 1
ATOM 659 C CA . PRO A 1 79 ? -10.783 0.036 -17.257 1.00 92.69 79 PRO A CA 1
ATOM 660 C C . PRO A 1 79 ? -9.383 -0.141 -17.851 1.00 92.69 79 PRO A C 1
ATOM 662 O O . PRO A 1 79 ? -8.438 -0.387 -17.107 1.00 92.69 79 PRO A O 1
ATOM 665 N N . SER A 1 80 ? -9.234 -0.026 -19.174 1.00 92.94 80 SER A N 1
ATOM 666 C CA . SER A 1 80 ? -7.932 -0.181 -19.830 1.00 92.94 80 SER A CA 1
ATOM 667 C C . SER A 1 80 ? -7.002 0.983 -19.495 1.00 92.94 80 SER A C 1
ATOM 669 O O . SER A 1 80 ? -5.857 0.757 -19.113 1.00 92.94 80 SER A O 1
ATOM 671 N N . ASP A 1 81 ? -7.507 2.215 -19.548 1.00 94.38 81 ASP A N 1
ATOM 672 C CA . ASP A 1 81 ? -6.712 3.396 -19.193 1.00 94.38 81 ASP A CA 1
ATOM 673 C C . ASP A 1 81 ? -6.409 3.423 -17.688 1.00 94.38 81 ASP A C 1
ATOM 675 O O . ASP A 1 81 ? -5.305 3.783 -17.272 1.00 94.38 81 ASP A O 1
ATOM 679 N N . ARG A 1 82 ? -7.361 2.980 -16.854 1.00 96.00 82 ARG A N 1
ATOM 680 C CA . ARG A 1 82 ? -7.152 2.831 -15.409 1.00 96.00 82 ARG A CA 1
ATOM 681 C C . ARG A 1 82 ? -6.067 1.818 -15.078 1.00 96.00 82 ARG A C 1
ATOM 683 O O . ARG A 1 82 ? -5.268 2.080 -14.183 1.00 96.00 82 ARG A O 1
ATOM 690 N N . LEU A 1 83 ? -6.018 0.688 -15.783 1.00 95.31 83 LEU A N 1
ATOM 691 C CA . LEU A 1 83 ? -4.966 -0.310 -15.601 1.00 95.31 83 LEU A CA 1
ATOM 692 C C . LEU A 1 83 ? -3.583 0.306 -15.845 1.00 95.31 83 LEU A C 1
ATOM 694 O O . LEU A 1 83 ? -2.690 0.142 -15.015 1.00 95.31 83 LEU A O 1
ATOM 698 N N . GLU A 1 84 ? -3.417 1.068 -16.925 1.00 94.38 84 GLU A N 1
ATOM 699 C CA . GLU A 1 84 ? -2.151 1.749 -17.215 1.00 94.38 84 GLU A CA 1
ATOM 700 C C . GLU A 1 84 ? -1.812 2.816 -16.161 1.00 94.38 84 GLU A C 1
ATOM 702 O O . GLU A 1 84 ? -0.676 2.883 -15.682 1.00 94.38 84 GLU A O 1
ATOM 707 N N . ALA A 1 85 ? -2.799 3.593 -15.702 1.00 94.81 85 ALA A N 1
ATOM 708 C CA . ALA A 1 85 ? -2.611 4.559 -14.616 1.00 94.81 85 ALA A CA 1
ATOM 709 C C . ALA A 1 85 ? -2.204 3.887 -13.287 1.00 94.81 85 ALA A C 1
ATOM 711 O O . ALA A 1 85 ? -1.316 4.375 -12.576 1.00 94.81 85 ALA A O 1
ATOM 712 N N . LEU A 1 86 ? -2.803 2.736 -12.963 1.00 96.69 86 LEU A N 1
ATOM 713 C CA . LEU A 1 86 ? -2.442 1.930 -11.797 1.00 96.69 86 LEU A CA 1
ATOM 714 C C . LEU A 1 86 ? -1.025 1.378 -11.925 1.00 96.69 86 LEU A C 1
ATOM 716 O O . LEU A 1 86 ? -0.244 1.526 -10.985 1.00 96.69 86 LEU A O 1
ATOM 720 N N . LYS A 1 87 ? -0.661 0.803 -13.081 1.00 95.38 87 LYS A N 1
ATOM 721 C CA . LYS A 1 87 ? 0.703 0.319 -13.351 1.00 95.38 87 LYS A CA 1
ATOM 722 C C . LYS A 1 87 ? 1.727 1.426 -13.112 1.00 95.38 87 LYS A C 1
ATOM 724 O O . LYS A 1 87 ? 2.708 1.195 -12.407 1.00 95.38 87 LYS A O 1
ATOM 729 N N . MET A 1 88 ? 1.482 2.639 -13.608 1.00 93.94 88 MET A N 1
ATOM 730 C CA . MET A 1 88 ? 2.377 3.778 -13.370 1.00 93.94 88 MET A CA 1
ATOM 731 C C . MET A 1 88 ? 2.437 4.175 -11.893 1.00 93.94 88 MET A C 1
ATOM 733 O O . MET A 1 88 ? 3.525 4.336 -11.344 1.00 93.94 88 MET A O 1
ATOM 737 N N . THR A 1 89 ? 1.290 4.238 -11.211 1.00 95.38 89 THR A N 1
ATOM 738 C CA . THR A 1 89 ? 1.230 4.523 -9.767 1.00 95.38 89 THR A CA 1
ATOM 739 C C . THR A 1 89 ? 2.041 3.503 -8.958 1.00 95.38 89 THR A C 1
ATOM 741 O O . THR A 1 89 ? 2.792 3.875 -8.056 1.00 95.38 89 THR A O 1
ATOM 744 N N . ILE A 1 90 ? 1.950 2.218 -9.305 1.00 96.00 90 ILE A N 1
ATOM 745 C CA . ILE A 1 90 ? 2.699 1.132 -8.660 1.00 96.00 90 ILE A CA 1
ATOM 746 C C . ILE A 1 90 ? 4.194 1.267 -8.936 1.00 96.00 90 ILE A C 1
ATOM 748 O O . ILE A 1 90 ? 4.997 1.198 -8.003 1.00 96.00 90 ILE A O 1
ATOM 752 N N . LYS A 1 91 ? 4.580 1.504 -10.193 1.00 94.56 91 LYS A N 1
ATOM 753 C CA . LYS A 1 91 ? 5.983 1.702 -10.569 1.00 94.56 91 LYS A CA 1
ATOM 754 C C . LYS A 1 91 ? 6.610 2.849 -9.779 1.00 94.56 91 LYS A C 1
ATOM 756 O O . LYS A 1 91 ? 7.700 2.681 -9.243 1.00 94.56 91 LYS A O 1
ATOM 761 N N . THR A 1 92 ? 5.899 3.963 -9.611 1.00 93.56 92 THR A N 1
ATOM 762 C CA . THR A 1 92 ? 6.392 5.123 -8.857 1.00 93.56 92 THR A CA 1
ATOM 763 C C . THR A 1 92 ? 6.430 4.895 -7.345 1.00 93.56 92 THR A C 1
ATOM 765 O O . THR A 1 92 ? 7.438 5.191 -6.712 1.00 93.56 92 THR A O 1
ATOM 768 N N . HIS A 1 93 ? 5.350 4.398 -6.734 1.00 94.25 93 HIS A N 1
ATOM 769 C CA . HIS A 1 93 ? 5.209 4.429 -5.267 1.00 94.25 93 HIS A CA 1
ATOM 770 C C . HIS A 1 93 ? 5.503 3.106 -4.565 1.00 94.25 93 HIS A C 1
ATOM 772 O O . HIS A 1 93 ? 5.727 3.101 -3.355 1.00 94.25 93 HIS A O 1
ATOM 778 N N . VAL A 1 94 ? 5.469 1.988 -5.290 1.00 93.62 94 VAL A N 1
ATOM 779 C CA . VAL A 1 94 ? 5.731 0.649 -4.740 1.00 93.62 94 VAL A CA 1
ATOM 780 C C . VAL A 1 94 ? 7.101 0.161 -5.183 1.00 93.62 94 VAL A C 1
ATOM 782 O O . VAL A 1 94 ? 7.907 -0.230 -4.345 1.00 93.62 94 VAL A O 1
ATOM 785 N N . LEU A 1 95 ? 7.376 0.220 -6.487 1.00 92.31 95 LEU A N 1
ATOM 786 C CA . LEU A 1 95 ? 8.652 -0.227 -7.053 1.00 92.31 95 LEU A CA 1
ATOM 787 C C . LEU A 1 95 ? 9.724 0.871 -7.039 1.00 92.31 95 LEU A C 1
ATOM 789 O O . LEU A 1 95 ? 10.886 0.588 -7.315 1.00 92.31 95 LEU A O 1
ATOM 793 N N . LEU A 1 96 ? 9.343 2.104 -6.679 1.00 91.88 96 LEU A N 1
ATOM 794 C CA . LEU A 1 96 ? 10.233 3.262 -6.547 1.00 91.88 96 LEU A CA 1
ATOM 795 C C . LEU A 1 96 ? 11.068 3.524 -7.811 1.00 91.88 96 LEU A C 1
ATOM 797 O O . LEU A 1 96 ? 12.216 3.968 -7.734 1.00 91.88 96 LEU A O 1
ATOM 801 N N . LEU A 1 97 ? 10.484 3.247 -8.978 1.00 90.69 97 LEU A N 1
ATOM 802 C CA . LEU A 1 97 ? 11.113 3.504 -10.263 1.00 90.69 97 LEU A CA 1
ATOM 803 C C . LEU A 1 97 ? 11.137 5.013 -10.549 1.00 90.69 97 LEU A C 1
ATOM 805 O O . LEU A 1 97 ? 10.191 5.727 -10.195 1.00 90.69 97 LEU A O 1
ATOM 809 N N . PRO A 1 98 ? 12.204 5.513 -11.198 1.00 85.25 98 PRO A N 1
ATOM 810 C CA . PRO A 1 98 ? 12.305 6.920 -11.565 1.00 85.25 98 PRO A CA 1
ATOM 811 C C . PRO A 1 98 ? 11.159 7.322 -12.499 1.00 85.25 98 PRO A C 1
ATOM 813 O O . PRO A 1 98 ? 10.712 6.530 -13.330 1.00 85.25 98 PRO A O 1
ATOM 816 N N . SER A 1 99 ? 10.676 8.556 -12.357 1.00 80.94 99 SER A N 1
ATOM 817 C CA . SER A 1 99 ? 9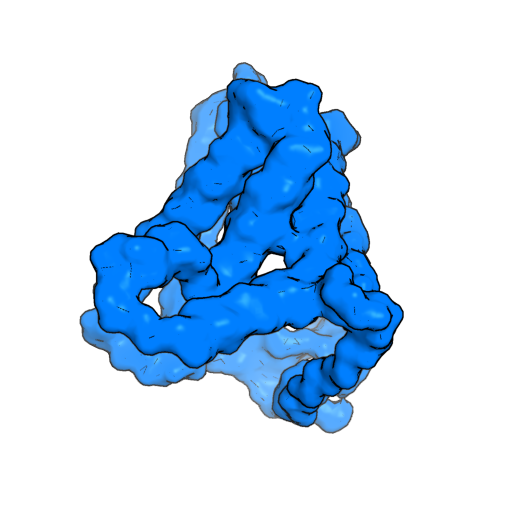.649 9.093 -13.250 1.00 80.94 99 SER A CA 1
ATOM 818 C C . SER A 1 99 ? 10.207 9.253 -14.662 1.00 80.94 99 SER A C 1
ATOM 820 O O . SER A 1 99 ? 11.220 9.923 -14.846 1.00 80.94 99 SER A O 1
ATOM 822 N N . LEU A 1 100 ? 9.512 8.700 -15.657 1.00 75.44 100 LEU A N 1
ATOM 823 C CA . LEU A 1 100 ? 9.873 8.861 -17.069 1.00 75.44 100 LEU A CA 1
ATOM 824 C C . LEU A 1 100 ? 9.597 10.286 -17.582 1.00 75.44 100 LEU A C 1
ATOM 826 O O . LEU A 1 100 ? 10.167 10.695 -18.589 1.00 75.44 100 LEU A O 1
ATOM 830 N N . THR A 1 101 ? 8.735 11.062 -16.910 1.00 65.94 101 THR A N 1
ATOM 831 C CA . THR A 1 101 ? 8.397 12.436 -17.329 1.00 65.94 101 THR A CA 1
ATOM 832 C C . THR A 1 101 ? 9.440 13.455 -16.887 1.00 65.94 101 THR A C 1
ATOM 834 O O . THR A 1 101 ? 9.708 14.407 -17.613 1.00 65.94 101 THR A O 1
ATOM 837 N N . ASP A 1 102 ? 10.074 13.236 -15.732 1.00 57.72 102 ASP A N 1
ATOM 838 C CA . ASP A 1 102 ? 11.114 14.129 -15.197 1.00 57.72 102 ASP A CA 1
ATOM 839 C C . ASP A 1 102 ? 12.443 13.999 -15.968 1.00 57.72 102 ASP A C 1
ATOM 841 O O . ASP A 1 102 ? 13.377 14.777 -15.769 1.00 57.72 102 ASP A O 1
ATOM 845 N N . GLU A 1 103 ? 12.548 12.997 -16.843 1.00 52.78 103 GLU A N 1
ATOM 846 C CA . GLU A 1 103 ? 13.725 12.709 -17.666 1.00 52.78 103 GLU A CA 1
ATOM 847 C C . GLU A 1 103 ? 13.730 13.447 -19.008 1.00 52.78 103 GLU A C 1
ATOM 849 O O . GLU A 1 103 ? 14.774 13.503 -19.649 1.00 52.78 103 GLU A O 1
ATOM 854 N N . ILE A 1 104 ? 12.607 14.055 -19.407 1.00 50.66 104 ILE A N 1
ATOM 855 C CA . ILE A 1 104 ? 12.468 14.747 -20.700 1.00 50.66 104 ILE A CA 1
ATOM 856 C C . ILE A 1 104 ? 12.858 16.236 -20.594 1.00 50.66 104 ILE A C 1
ATOM 858 O O . ILE A 1 104 ? 13.327 16.819 -21.569 1.00 50.66 104 ILE A O 1
ATOM 862 N N . ASP A 1 105 ? 12.739 16.842 -19.406 1.00 53.25 105 ASP A N 1
ATOM 863 C CA . ASP A 1 105 ? 12.981 18.281 -19.190 1.00 53.25 105 ASP A CA 1
ATOM 864 C C . ASP A 1 105 ? 14.410 18.625 -18.713 1.00 53.25 105 ASP A C 1
ATOM 866 O O . ASP A 1 105 ? 14.757 19.800 -18.567 1.00 53.25 105 ASP A O 1
ATOM 870 N N . GLY A 1 106 ? 15.264 17.623 -18.478 1.00 56.50 106 GLY A N 1
ATOM 871 C CA . GLY A 1 106 ? 16.668 17.807 -18.099 1.00 56.50 106 GLY A CA 1
ATOM 872 C C . GLY A 1 106 ? 17.622 17.240 -19.146 1.00 56.50 106 GLY A C 1
ATOM 873 O O . GLY A 1 106 ? 17.358 16.186 -19.710 1.00 56.50 106 GLY A O 1
ATOM 874 N N . GLU A 1 107 ? 18.762 17.901 -19.372 1.00 54.84 107 GLU A N 1
ATOM 875 C CA . GLU A 1 107 ? 19.895 17.363 -20.144 1.00 54.84 107 GLU A CA 1
ATOM 876 C C . GLU A 1 107 ? 20.479 16.118 -19.435 1.00 54.84 107 GLU A C 1
ATOM 878 O O . GLU A 1 107 ? 21.511 16.189 -18.768 1.00 54.84 107 GLU A O 1
ATOM 883 N N . LYS A 1 108 ? 19.796 14.971 -19.506 1.00 61.12 108 LYS A N 1
ATOM 884 C CA . LYS A 1 108 ? 20.338 13.666 -19.109 1.00 61.12 108 LYS A CA 1
ATOM 885 C C . LYS A 1 108 ? 20.907 12.967 -20.342 1.00 61.12 108 LYS A C 1
ATOM 887 O O . LYS A 1 108 ? 20.364 13.081 -21.436 1.00 61.12 108 LYS A O 1
ATOM 892 N N . GLU A 1 109 ? 22.020 12.258 -20.165 1.00 63.09 109 GLU A N 1
ATOM 893 C CA . GLU A 1 109 ? 22.622 11.446 -21.227 1.00 63.09 109 GLU A CA 1
ATOM 894 C C . GLU A 1 109 ? 21.625 10.379 -21.719 1.00 63.09 109 GLU A C 1
ATOM 896 O O . GLU A 1 109 ? 20.951 9.747 -20.904 1.00 63.09 109 GLU A O 1
ATOM 901 N N . GLU A 1 110 ? 21.555 10.151 -23.038 1.00 68.25 110 GLU A N 1
ATOM 902 C CA . GLU A 1 110 ? 20.641 9.175 -23.673 1.00 68.25 110 GLU A CA 1
ATOM 903 C C . GLU A 1 110 ? 20.731 7.774 -23.038 1.00 68.25 110 GLU A C 1
ATOM 905 O O . GLU A 1 110 ? 19.720 7.095 -22.879 1.00 68.25 110 GLU A O 1
ATOM 910 N N . SER A 1 111 ? 21.924 7.375 -22.588 1.00 67.69 111 SER A N 1
ATOM 911 C CA . SER A 1 111 ? 22.181 6.098 -21.910 1.00 67.69 111 SER A CA 1
ATOM 912 C C . SER A 1 111 ? 21.417 5.932 -20.590 1.00 67.69 111 SER A C 1
ATOM 914 O O . SER A 1 111 ? 20.993 4.827 -20.260 1.00 67.69 111 SER A O 1
ATOM 916 N N . VAL A 1 112 ? 21.226 7.016 -19.832 1.00 70.44 112 VAL A N 1
ATOM 917 C CA . VAL A 1 112 ? 20.515 6.998 -18.543 1.00 70.44 112 VAL A CA 1
ATOM 918 C C . VAL A 1 112 ? 19.013 6.851 -18.768 1.00 70.44 112 VAL A C 1
ATOM 920 O O . VAL A 1 112 ? 18.345 6.133 -18.026 1.00 70.44 112 VAL A O 1
ATOM 923 N N . VAL A 1 113 ? 18.501 7.497 -19.816 1.00 74.00 113 VAL A N 1
ATOM 924 C CA . VAL A 1 113 ? 17.095 7.406 -20.221 1.00 74.00 113 VAL A CA 1
ATOM 925 C C . VAL A 1 113 ? 16.778 5.982 -20.688 1.00 74.00 113 VAL A C 1
ATOM 927 O O . VAL A 1 113 ? 15.809 5.385 -20.223 1.00 74.00 113 VAL A O 1
ATOM 930 N N . GLU A 1 114 ? 17.630 5.383 -21.529 1.00 77.94 114 GLU A N 1
ATOM 931 C CA . GLU A 1 114 ? 17.473 3.985 -21.962 1.00 77.94 114 GLU A CA 1
ATOM 932 C C . GLU A 1 114 ? 17.478 2.993 -20.786 1.00 77.94 114 GLU A C 1
ATOM 934 O O . GLU A 1 114 ? 16.644 2.085 -20.748 1.00 77.94 114 GLU A O 1
ATOM 939 N N . GLU A 1 115 ? 18.357 3.177 -19.793 1.00 80.94 115 GLU A N 1
ATOM 940 C CA . GLU A 1 115 ? 18.386 2.331 -18.591 1.00 80.94 115 GLU A CA 1
ATOM 941 C C . GLU A 1 115 ? 17.099 2.471 -17.756 1.00 80.94 115 GLU A C 1
ATOM 943 O O . GLU A 1 115 ? 16.577 1.479 -17.237 1.00 80.94 115 GLU A O 1
ATOM 948 N N . GLY A 1 116 ? 16.561 3.690 -17.644 1.00 80.94 116 GLY A N 1
ATOM 949 C CA . GLY A 1 116 ? 15.280 3.959 -16.993 1.00 80.94 116 GLY A CA 1
ATOM 950 C C . GLY A 1 116 ? 14.137 3.210 -17.673 1.00 80.94 116 GLY A C 1
ATOM 951 O O . GLY A 1 116 ? 13.437 2.427 -17.027 1.00 80.94 116 GLY A O 1
ATOM 952 N N . PHE A 1 117 ? 13.993 3.370 -18.990 1.00 83.88 117 PHE A N 1
ATOM 953 C CA . PHE A 1 117 ? 12.979 2.655 -19.768 1.00 83.88 117 PHE A CA 1
ATOM 954 C C . PHE A 1 117 ? 13.109 1.135 -19.642 1.00 83.88 117 PHE A C 1
ATOM 956 O O . PHE A 1 117 ? 12.104 0.456 -19.432 1.00 83.88 117 PHE A O 1
ATOM 963 N N . GLN A 1 118 ? 14.328 0.600 -19.707 1.00 85.00 118 GLN A N 1
ATOM 964 C CA . GLN A 1 118 ? 14.560 -0.837 -19.585 1.00 85.00 118 GLN A CA 1
ATOM 965 C C . GLN A 1 118 ? 14.091 -1.377 -18.223 1.00 85.00 118 GLN A C 1
ATOM 967 O O . GLN A 1 118 ? 13.363 -2.368 -18.177 1.00 85.00 118 GLN A O 1
ATOM 972 N N . LYS A 1 119 ? 14.386 -0.676 -17.119 1.00 85.12 119 LYS A N 1
ATOM 973 C CA . LYS A 1 119 ? 13.876 -1.044 -15.783 1.00 85.12 119 LYS A CA 1
ATOM 974 C C . LYS A 1 119 ? 12.351 -1.010 -15.714 1.00 85.12 119 LYS A C 1
ATOM 976 O O . LYS A 1 119 ? 11.733 -1.874 -15.099 1.00 85.12 119 LYS A O 1
ATOM 981 N N . HIS A 1 120 ? 11.717 -0.028 -16.352 1.00 89.31 120 HIS A N 1
ATOM 982 C CA . HIS A 1 120 ? 10.253 0.052 -16.398 1.00 89.31 120 HIS A CA 1
ATOM 983 C C . HIS A 1 120 ? 9.610 -1.131 -17.126 1.00 89.31 120 HIS A C 1
ATOM 985 O O . HIS A 1 120 ? 8.514 -1.539 -16.737 1.00 89.31 120 HIS A O 1
ATOM 991 N N . VAL A 1 121 ? 10.267 -1.671 -18.154 1.00 87.81 121 VAL A N 1
ATOM 992 C CA . VAL A 1 121 ? 9.814 -2.863 -18.889 1.00 87.81 121 VAL A CA 1
ATOM 993 C C . VAL A 1 121 ? 10.016 -4.133 -18.066 1.00 87.81 121 VAL A C 1
ATOM 995 O O . VAL A 1 121 ? 9.116 -4.968 -17.999 1.00 87.81 121 VAL A O 1
ATOM 998 N N . GLU A 1 122 ? 11.171 -4.282 -17.417 1.00 87.06 122 GLU A N 1
ATOM 999 C CA . GLU A 1 122 ? 11.486 -5.454 -16.582 1.00 87.06 122 GLU A CA 1
ATOM 1000 C C . GLU A 1 122 ? 10.491 -5.634 -15.429 1.00 87.06 122 GLU A C 1
ATOM 1002 O O . GLU A 1 122 ? 10.228 -6.747 -14.988 1.00 87.06 122 GLU A O 1
ATOM 1007 N N . HIS A 1 123 ? 9.890 -4.540 -14.968 1.00 89.88 123 HIS A N 1
ATOM 1008 C CA . HIS A 1 123 ? 8.895 -4.539 -13.903 1.00 89.88 123 HIS A CA 1
ATOM 1009 C C . HIS A 1 123 ? 7.438 -4.496 -14.398 1.00 89.88 123 HIS A C 1
ATOM 1011 O O . HIS A 1 123 ? 6.533 -4.305 -13.582 1.00 89.88 123 HIS A O 1
ATOM 1017 N N . ASP A 1 124 ? 7.174 -4.647 -15.701 1.00 91.38 124 ASP A N 1
ATOM 1018 C CA . ASP A 1 124 ? 5.819 -4.471 -16.239 1.00 91.38 124 ASP A CA 1
ATOM 1019 C C . ASP A 1 124 ? 4.848 -5.572 -15.784 1.00 91.38 124 ASP A C 1
ATOM 1021 O O . ASP A 1 124 ? 3.783 -5.246 -15.264 1.00 91.38 124 ASP A O 1
ATOM 1025 N N . ASP A 1 125 ? 5.246 -6.850 -15.857 1.00 92.38 125 ASP A N 1
ATOM 1026 C CA . ASP A 1 125 ? 4.433 -7.982 -15.369 1.00 92.38 125 ASP A CA 1
ATOM 1027 C C . ASP A 1 125 ? 4.197 -7.890 -13.852 1.00 92.38 125 ASP A C 1
ATOM 1029 O O . ASP A 1 125 ? 3.083 -8.075 -13.362 1.00 92.38 125 ASP A O 1
ATOM 1033 N N . GLN A 1 126 ? 5.222 -7.503 -13.083 1.00 93.00 126 GLN A N 1
ATOM 1034 C CA . GLN A 1 126 ? 5.071 -7.276 -11.644 1.00 93.00 126 GLN A CA 1
ATOM 1035 C C . GLN A 1 126 ? 4.055 -6.160 -11.355 1.00 93.00 126 GLN A C 1
ATOM 1037 O O . GLN A 1 126 ? 3.190 -6.317 -10.487 1.00 93.00 126 GLN A O 1
ATOM 1042 N N . ALA A 1 127 ? 4.142 -5.038 -12.076 1.00 94.81 127 ALA A N 1
ATOM 1043 C CA . ALA A 1 127 ? 3.218 -3.921 -11.929 1.00 94.81 127 ALA A CA 1
ATOM 1044 C C . ALA A 1 127 ? 1.792 -4.303 -12.348 1.00 94.81 127 ALA A C 1
ATOM 1046 O O . ALA A 1 127 ? 0.846 -3.927 -11.661 1.00 94.81 127 ALA A O 1
ATOM 1047 N N . GLU A 1 128 ? 1.630 -5.083 -13.416 1.00 95.06 128 GLU A N 1
ATOM 1048 C CA . GLU A 1 128 ? 0.333 -5.570 -13.888 1.00 95.06 128 GLU A CA 1
ATOM 1049 C C . GLU A 1 128 ? -0.334 -6.498 -12.865 1.00 95.06 128 GLU A C 1
ATOM 1051 O O . GLU A 1 128 ? -1.496 -6.294 -12.513 1.00 95.06 128 GLU A O 1
ATOM 1056 N N . ARG A 1 129 ? 0.405 -7.459 -12.296 1.00 95.25 129 ARG A N 1
ATOM 1057 C CA . ARG A 1 129 ? -0.119 -8.356 -11.251 1.00 95.25 129 ARG A CA 1
ATOM 1058 C C . ARG A 1 129 ? -0.538 -7.593 -9.994 1.00 95.25 129 ARG A C 1
ATOM 1060 O O . ARG A 1 129 ? -1.591 -7.877 -9.420 1.00 95.25 129 ARG A O 1
ATOM 1067 N N . ILE A 1 130 ? 0.252 -6.602 -9.572 1.00 96.25 130 ILE A N 1
ATOM 1068 C CA . ILE A 1 130 ? -0.115 -5.731 -8.444 1.00 96.25 130 ILE A CA 1
ATOM 1069 C C . ILE A 1 130 ? -1.334 -4.871 -8.807 1.00 96.25 130 ILE A C 1
ATOM 1071 O O . ILE A 1 130 ? -2.224 -4.714 -7.974 1.00 96.25 130 ILE A O 1
ATOM 1075 N N . ALA A 1 131 ? -1.424 -4.347 -10.032 1.00 96.69 131 ALA A N 1
ATOM 1076 C CA . ALA A 1 131 ? -2.567 -3.554 -10.479 1.00 96.69 131 ALA A CA 1
ATOM 1077 C C . ALA A 1 131 ? -3.853 -4.383 -10.477 1.00 96.69 131 ALA A C 1
ATOM 1079 O O . ALA A 1 131 ? -4.865 -3.937 -9.938 1.00 96.69 131 ALA A O 1
ATOM 1080 N N . TRP A 1 132 ? -3.790 -5.620 -10.974 1.00 95.62 132 TRP A N 1
ATOM 1081 C CA . TRP A 1 132 ? -4.893 -6.574 -10.906 1.00 95.62 132 TRP A CA 1
ATOM 1082 C C . TRP A 1 132 ? -5.340 -6.830 -9.464 1.00 95.62 132 TRP A C 1
ATOM 1084 O O . TRP A 1 132 ? -6.536 -6.821 -9.166 1.00 95.62 132 TRP A O 1
ATOM 1094 N N . TYR A 1 133 ? -4.387 -7.011 -8.548 1.00 97.06 133 TYR A N 1
ATOM 1095 C CA . TYR A 1 133 ? -4.690 -7.174 -7.130 1.00 97.06 133 TYR A CA 1
ATOM 1096 C C . TYR A 1 133 ? -5.396 -5.943 -6.554 1.00 97.06 133 TYR A C 1
ATOM 1098 O O . TYR A 1 133 ? -6.394 -6.085 -5.852 1.00 97.06 133 TYR A O 1
ATOM 1106 N N . ILE A 1 134 ? -4.915 -4.739 -6.868 1.00 96.75 134 ILE A N 1
ATOM 1107 C CA . ILE A 1 134 ? -5.515 -3.487 -6.395 1.00 96.75 134 ILE A CA 1
ATOM 1108 C C . ILE A 1 134 ? -6.934 -3.320 -6.945 1.00 96.75 134 ILE A C 1
ATOM 1110 O O . ILE A 1 134 ? -7.835 -3.015 -6.170 1.00 96.75 134 ILE A O 1
ATOM 1114 N N . GLU A 1 135 ? -7.158 -3.569 -8.233 1.00 95.31 135 GLU A N 1
ATOM 1115 C CA . GLU A 1 135 ? -8.490 -3.507 -8.849 1.00 95.31 135 GLU A CA 1
ATOM 1116 C C . GLU A 1 135 ? -9.447 -4.523 -8.203 1.00 95.31 135 GLU A C 1
ATOM 1118 O O . GLU A 1 135 ? -10.564 -4.186 -7.809 1.00 95.31 135 GLU A O 1
ATOM 1123 N N . THR A 1 136 ? -8.990 -5.762 -8.003 1.00 95.62 136 THR A N 1
ATOM 1124 C CA . THR A 1 136 ? -9.808 -6.817 -7.383 1.00 95.62 136 THR A CA 1
ATOM 1125 C C . THR A 1 136 ? -10.132 -6.487 -5.925 1.00 95.62 136 THR A C 1
ATOM 1127 O O . THR A 1 136 ? -11.252 -6.708 -5.466 1.00 95.62 136 THR A O 1
ATOM 1130 N N . GLN A 1 137 ? -9.181 -5.916 -5.1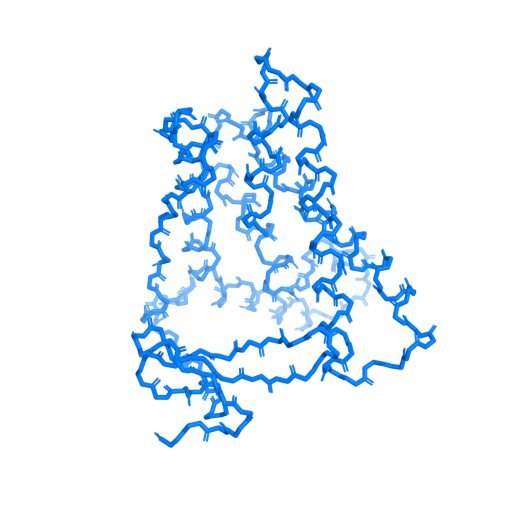83 1.00 96.12 137 GLN A N 1
ATOM 1131 C CA . GLN A 1 137 ? -9.419 -5.451 -3.818 1.00 96.12 137 GLN A CA 1
ATOM 1132 C C . GLN A 1 137 ? -10.341 -4.235 -3.774 1.00 96.12 137 GLN A C 1
ATOM 1134 O O . GLN A 1 137 ? -11.172 -4.153 -2.874 1.00 96.12 137 GLN A O 1
ATOM 1139 N N . PHE A 1 138 ? -10.234 -3.315 -4.734 1.00 95.25 138 PHE A N 1
ATOM 1140 C CA . PHE A 1 138 ? -11.157 -2.193 -4.843 1.00 95.25 138 PHE A CA 1
ATOM 1141 C C . PHE A 1 138 ? -12.585 -2.707 -5.005 1.00 95.25 138 PHE A C 1
ATOM 1143 O O . PHE A 1 138 ? -13.452 -2.347 -4.213 1.00 95.25 138 PHE A O 1
ATOM 1150 N N . GLN A 1 139 ? -12.806 -3.620 -5.953 1.00 94.31 139 GLN A N 1
ATOM 1151 C CA . GLN A 1 139 ? -14.106 -4.248 -6.168 1.00 94.31 139 GLN A CA 1
ATOM 1152 C C . GLN A 1 139 ? -14.609 -4.961 -4.904 1.00 94.31 139 GLN A C 1
ATOM 1154 O O . GLN A 1 139 ? -15.726 -4.712 -4.445 1.00 94.31 139 GLN A O 1
ATOM 1159 N N . ASN A 1 140 ? -13.755 -5.778 -4.287 1.00 95.88 140 ASN A N 1
ATOM 1160 C CA . ASN A 1 140 ? -14.094 -6.512 -3.075 1.00 95.88 140 ASN A CA 1
ATOM 1161 C C . ASN A 1 140 ? -14.498 -5.574 -1.927 1.00 95.88 140 ASN A C 1
ATOM 1163 O O . ASN A 1 140 ? -15.559 -5.741 -1.342 1.00 95.88 140 ASN A O 1
ATOM 1167 N N . ILE A 1 141 ? -13.692 -4.560 -1.605 1.00 95.31 141 ILE A N 1
ATOM 1168 C CA . ILE A 1 141 ? -13.937 -3.689 -0.446 1.00 95.31 141 ILE A CA 1
ATOM 1169 C C . ILE A 1 141 ? -15.041 -2.662 -0.712 1.00 95.31 141 ILE A C 1
ATOM 1171 O O . ILE A 1 141 ? -15.835 -2.370 0.184 1.00 95.31 141 ILE A O 1
ATOM 1175 N N . MET A 1 142 ? -15.102 -2.096 -1.917 1.00 93.44 142 MET A N 1
ATOM 1176 C CA . MET A 1 142 ? -16.038 -1.016 -2.233 1.00 93.44 142 MET A CA 1
ATOM 1177 C C . MET A 1 142 ? -17.419 -1.522 -2.636 1.00 93.44 142 MET A C 1
ATOM 1179 O O . MET A 1 142 ? -18.399 -0.811 -2.404 1.00 93.44 142 MET A O 1
ATOM 1183 N N . HIS A 1 143 ? -17.522 -2.724 -3.204 1.00 91.88 143 HIS A N 1
ATOM 1184 C CA . HIS A 1 143 ? -18.774 -3.215 -3.780 1.00 91.88 143 HIS A CA 1
ATOM 1185 C C . HIS A 1 143 ? -19.240 -4.544 -3.184 1.00 91.88 143 HIS A C 1
ATOM 1187 O O . HIS A 1 143 ? -20.423 -4.663 -2.859 1.00 91.88 143 HIS A O 1
ATOM 1193 N N . ASP A 1 144 ? -18.346 -5.517 -2.998 1.00 94.94 144 ASP A N 1
ATOM 1194 C CA . ASP A 1 144 ? -18.769 -6.884 -2.661 1.00 94.94 144 ASP A CA 1
ATOM 1195 C C . ASP A 1 144 ? -18.824 -7.158 -1.147 1.00 94.94 144 ASP A C 1
ATOM 1197 O O . ASP A 1 144 ? -19.630 -7.981 -0.701 1.00 94.94 144 ASP A O 1
ATOM 1201 N N . LEU A 1 145 ? -18.001 -6.477 -0.339 1.00 93.88 145 LEU A N 1
ATOM 1202 C CA . LEU A 1 145 ? -17.895 -6.678 1.106 1.00 93.88 145 LEU A CA 1
ATOM 1203 C C . LEU A 1 145 ? -19.181 -6.211 1.808 1.00 93.88 145 LEU A C 1
ATOM 1205 O O . LEU A 1 145 ? -19.477 -5.014 1.836 1.00 93.88 145 LEU A O 1
ATOM 1209 N N . PRO A 1 146 ? -19.933 -7.120 2.458 1.00 93.88 146 PRO A N 1
ATOM 1210 C CA . PRO A 1 146 ? -21.153 -6.738 3.151 1.00 93.88 146 PRO A CA 1
ATOM 1211 C C . PRO A 1 146 ? -20.882 -5.819 4.344 1.00 93.88 146 PRO A C 1
ATOM 1213 O O . PRO A 1 146 ? -20.025 -6.103 5.186 1.00 93.88 146 PRO A O 1
ATOM 1216 N N . GLU A 1 147 ? -21.728 -4.801 4.499 1.00 91.00 147 GLU A N 1
ATOM 1217 C CA . GLU A 1 147 ? -21.625 -3.798 5.567 1.00 91.00 147 GLU A CA 1
ATOM 1218 C C . GLU A 1 147 ? -21.554 -4.428 6.970 1.00 91.00 147 GLU A C 1
ATOM 1220 O O . GLU A 1 147 ? -20.745 -4.052 7.811 1.00 91.00 147 GLU A O 1
ATOM 1225 N N . SER A 1 148 ? -22.323 -5.497 7.200 1.00 92.81 148 SER A N 1
ATOM 1226 C CA . SER A 1 148 ? -22.331 -6.216 8.483 1.00 92.81 148 SER A CA 1
ATOM 1227 C C . SER A 1 148 ? -20.984 -6.844 8.881 1.00 92.81 148 SER A C 1
ATOM 1229 O O . SER A 1 148 ? -20.753 -7.094 10.070 1.00 92.81 148 SER A O 1
ATOM 1231 N N . PHE A 1 149 ? -20.116 -7.141 7.908 1.00 94.44 149 PHE A N 1
ATOM 1232 C CA . PHE A 1 149 ? -18.756 -7.617 8.150 1.00 94.44 149 PHE A CA 1
ATOM 1233 C C . PHE A 1 149 ? -17.788 -6.448 8.295 1.00 94.44 149 PHE A C 1
ATOM 1235 O O . PHE A 1 149 ? -16.970 -6.467 9.218 1.00 94.44 149 PHE A O 1
ATOM 1242 N N . PHE A 1 150 ? -17.933 -5.416 7.460 1.00 92.00 150 PHE A N 1
ATOM 1243 C CA . PHE A 1 150 ? -17.117 -4.207 7.529 1.00 92.00 150 PHE A CA 1
ATOM 1244 C C . PHE A 1 150 ? -17.233 -3.507 8.893 1.00 92.00 150 PHE A C 1
ATOM 1246 O O . PHE A 1 150 ? -16.217 -3.298 9.552 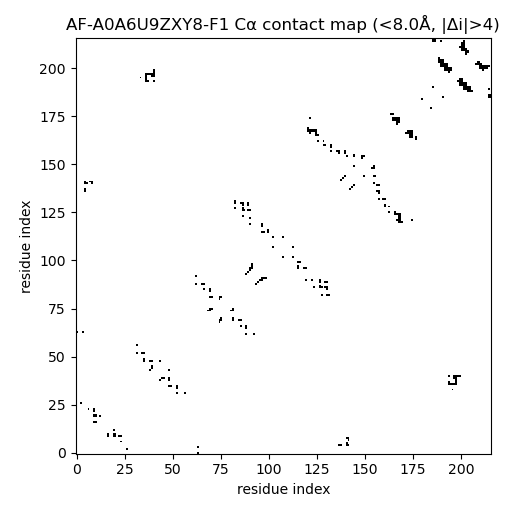1.00 92.00 150 PHE A O 1
ATOM 1253 N N . GLN A 1 151 ? -18.453 -3.310 9.407 1.00 89.12 151 GLN A N 1
ATOM 1254 C CA . GLN A 1 151 ? -18.715 -2.736 10.740 1.00 89.12 151 GLN A CA 1
ATOM 1255 C C . GLN A 1 151 ? -18.082 -3.522 11.897 1.00 89.12 151 GLN A C 1
ATOM 1257 O O . GLN A 1 151 ? -17.880 -2.997 12.989 1.00 89.12 151 GLN A O 1
ATOM 1262 N N . LYS A 1 152 ? -17.777 -4.805 11.680 1.00 91.69 152 LYS A N 1
ATOM 1263 C CA . LYS A 1 152 ? -17.117 -5.679 12.662 1.00 91.69 152 LYS A CA 1
ATOM 1264 C C . LYS A 1 152 ? -15.611 -5.790 12.426 1.00 91.69 152 LYS A C 1
ATOM 1266 O O . LYS A 1 152 ? -14.991 -6.685 12.999 1.00 91.69 152 LYS A O 1
ATOM 1271 N N . ALA A 1 153 ? -15.051 -4.952 11.551 1.00 89.56 153 ALA A N 1
ATOM 1272 C CA . ALA A 1 153 ? -13.670 -5.007 11.081 1.00 89.56 153 ALA A CA 1
ATOM 1273 C C . ALA A 1 153 ? -13.266 -6.392 10.532 1.00 89.56 153 ALA A C 1
ATOM 1275 O O . ALA A 1 153 ? -12.117 -6.818 10.643 1.00 89.56 153 ALA A O 1
ATOM 1276 N N . ARG A 1 154 ? -14.218 -7.133 9.946 1.00 93.06 154 ARG A N 1
ATOM 1277 C CA . ARG A 1 154 ? -13.976 -8.450 9.341 1.00 93.06 154 ARG A CA 1
ATOM 1278 C C . ARG A 1 154 ? -13.757 -8.288 7.848 1.00 93.06 154 ARG A C 1
ATOM 1280 O O . ARG A 1 154 ? -14.690 -8.422 7.062 1.00 93.06 154 ARG A O 1
ATOM 1287 N N . ILE A 1 155 ? -12.518 -7.992 7.485 1.00 93.62 155 ILE A N 1
ATOM 1288 C CA . ILE A 1 155 ? -12.127 -7.778 6.095 1.00 93.62 155 ILE A CA 1
ATOM 1289 C C . ILE A 1 155 ? -11.535 -9.073 5.540 1.00 93.62 155 ILE A C 1
ATOM 1291 O O . ILE A 1 155 ? -10.503 -9.547 6.014 1.00 93.62 155 ILE A O 1
ATOM 1295 N N . ALA A 1 156 ? -12.202 -9.646 4.540 1.00 92.19 156 ALA A N 1
ATOM 1296 C CA . ALA A 1 156 ? -11.674 -10.760 3.765 1.00 92.19 156 ALA A CA 1
ATOM 1297 C C . ALA A 1 156 ? -10.868 -10.193 2.594 1.00 92.19 156 ALA A C 1
ATOM 1299 O O . ALA A 1 156 ? -11.432 -9.853 1.558 1.00 92.19 156 ALA A O 1
ATOM 1300 N N . TRP A 1 157 ? -9.561 -10.031 2.783 1.00 93.56 157 TRP A N 1
ATOM 1301 C CA . TRP A 1 157 ? -8.673 -9.611 1.705 1.00 93.56 157 TRP A CA 1
ATOM 1302 C C . TRP A 1 157 ? -8.602 -10.699 0.632 1.00 93.56 157 TRP A C 1
ATOM 1304 O O . TRP A 1 157 ? -8.482 -11.878 0.955 1.00 93.56 157 TRP A O 1
ATOM 1314 N N . VAL A 1 158 ? -8.631 -10.290 -0.636 1.00 93.50 158 VAL A N 1
ATOM 1315 C CA . VAL A 1 158 ? -8.245 -11.144 -1.770 1.00 93.50 158 VAL A CA 1
ATOM 1316 C C . VAL A 1 158 ? -6.820 -11.669 -1.559 1.00 93.50 158 VAL A C 1
ATOM 1318 O O . VAL A 1 158 ? -5.975 -10.967 -0.986 1.00 93.50 158 VAL A O 1
ATOM 1321 N N . ASP A 1 159 ? -6.562 -12.888 -2.029 1.00 91.31 159 ASP A N 1
ATOM 1322 C CA . ASP A 1 159 ? -5.232 -13.490 -2.020 1.00 91.31 159 ASP A CA 1
ATOM 1323 C C . ASP A 1 159 ? -4.257 -12.677 -2.877 1.00 91.31 159 ASP A C 1
ATOM 1325 O O . ASP A 1 159 ? -4.619 -12.095 -3.904 1.00 91.31 159 ASP A O 1
ATOM 1329 N N . LEU A 1 160 ? -3.000 -12.620 -2.438 1.00 89.25 160 LEU A N 1
ATOM 1330 C CA . LEU A 1 160 ? -1.949 -11.981 -3.218 1.00 89.25 160 LEU A CA 1
ATOM 1331 C C . LEU A 1 160 ? -1.714 -12.760 -4.521 1.00 89.25 160 LEU A C 1
ATOM 1333 O O . LEU A 1 160 ? -1.768 -13.994 -4.513 1.00 89.25 160 LEU A O 1
ATOM 1337 N N . PRO A 1 161 ? -1.423 -12.065 -5.633 1.00 91.31 161 PRO A N 1
ATOM 1338 C CA . PRO A 1 161 ? -1.037 -12.732 -6.864 1.00 91.31 161 PRO A CA 1
ATOM 1339 C C . PRO A 1 161 ? 0.283 -13.479 -6.646 1.00 91.31 161 PRO A C 1
ATOM 1341 O O . PRO A 1 161 ? 1.139 -13.046 -5.871 1.00 91.31 161 PRO A O 1
ATOM 1344 N N . SER A 1 162 ? 0.463 -14.599 -7.347 1.00 88.12 162 SER A N 1
ATOM 1345 C CA . SER A 1 162 ? 1.776 -15.245 -7.400 1.00 88.12 162 SER A CA 1
ATOM 1346 C C . SER A 1 162 ? 2.739 -14.347 -8.176 1.00 88.12 162 SER A C 1
ATOM 1348 O O . SER A 1 162 ? 2.398 -13.826 -9.241 1.00 88.12 162 SER A O 1
ATOM 1350 N N . PHE A 1 163 ? 3.947 -14.189 -7.643 1.00 88.25 163 PHE A N 1
ATOM 1351 C CA . PHE A 1 163 ? 5.074 -13.528 -8.305 1.00 88.25 163 PHE A CA 1
ATOM 1352 C C . PHE A 1 163 ? 6.090 -14.548 -8.835 1.00 88.25 163 PHE A C 1
ATOM 1354 O O . PHE A 1 163 ? 7.235 -14.204 -9.114 1.00 88.25 163 PHE A O 1
ATOM 1361 N N . ASP A 1 164 ? 5.672 -15.806 -8.975 1.00 85.94 164 ASP A N 1
ATOM 1362 C CA . ASP A 1 164 ? 6.475 -16.843 -9.607 1.00 85.94 164 ASP A CA 1
ATOM 1363 C C . ASP A 1 164 ? 6.399 -16.701 -11.130 1.00 85.94 164 ASP A C 1
ATOM 1365 O O . ASP A 1 164 ? 5.380 -16.255 -11.682 1.00 85.94 164 ASP A O 1
ATOM 1369 N N . HIS A 1 165 ? 7.477 -17.114 -11.802 1.00 86.31 165 HIS A N 1
ATOM 1370 C CA . HIS A 1 165 ? 7.579 -17.142 -13.261 1.00 86.31 165 HIS A CA 1
ATOM 1371 C C . HIS A 1 165 ? 7.197 -15.799 -13.906 1.00 86.31 165 HIS A C 1
ATOM 1373 O O . HIS A 1 165 ? 6.390 -15.750 -14.839 1.00 86.31 165 HIS A O 1
ATOM 1379 N N . MET A 1 166 ? 7.713 -14.691 -13.359 1.00 87.44 166 MET A N 1
ATOM 1380 C CA . MET A 1 166 ? 7.465 -13.366 -13.931 1.00 87.44 166 MET A CA 1
ATOM 1381 C C . MET A 1 166 ? 8.074 -13.261 -15.323 1.00 87.44 166 MET A C 1
ATOM 1383 O O . MET A 1 166 ? 9.120 -13.852 -15.582 1.00 87.44 166 MET A O 1
ATOM 1387 N N . ILE A 1 167 ? 7.436 -12.508 -16.212 1.00 87.44 167 ILE A N 1
ATOM 1388 C CA . ILE A 1 167 ? 7.873 -12.360 -17.603 1.00 87.44 167 ILE A CA 1
ATOM 1389 C C . ILE A 1 167 ? 8.347 -10.941 -17.908 1.00 87.44 167 ILE A C 1
ATOM 1391 O O . ILE A 1 167 ? 7.788 -9.954 -17.441 1.00 87.44 167 ILE A O 1
ATOM 1395 N N . ASP A 1 168 ? 9.383 -10.846 -18.733 1.00 82.44 168 ASP A N 1
ATOM 1396 C CA . ASP A 1 168 ? 9.863 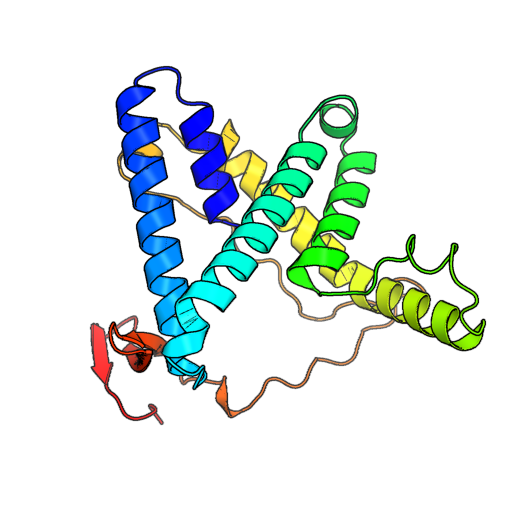-9.590 -19.297 1.00 82.44 168 ASP A CA 1
ATOM 1397 C C . ASP A 1 168 ? 8.857 -9.071 -20.338 1.00 82.44 168 ASP A C 1
ATOM 1399 O O . ASP A 1 168 ? 8.514 -9.786 -21.288 1.00 82.44 168 ASP A O 1
ATOM 1403 N N . GLY A 1 169 ? 8.408 -7.821 -20.178 1.00 72.69 169 GLY A N 1
ATOM 1404 C CA . GLY A 1 169 ? 7.375 -7.217 -21.026 1.00 72.69 169 GLY A CA 1
ATOM 1405 C C . GLY A 1 169 ? 7.754 -7.062 -22.507 1.00 72.69 169 GLY A C 1
ATOM 1406 O O . GLY A 1 169 ? 6.871 -7.036 -23.361 1.00 72.69 169 GLY A O 1
ATOM 1407 N N . ASN A 1 170 ? 9.048 -7.018 -22.843 1.00 75.94 170 ASN A N 1
ATOM 1408 C CA . ASN A 1 170 ? 9.524 -6.887 -24.225 1.00 75.94 170 ASN A CA 1
ATOM 1409 C C . ASN A 1 170 ? 9.844 -8.240 -24.865 1.00 75.94 170 ASN A C 1
ATOM 1411 O O . ASN A 1 170 ? 9.604 -8.447 -26.056 1.00 75.94 170 ASN A O 1
ATOM 1415 N N . THR A 1 171 ? 10.451 -9.151 -24.106 1.00 76.81 171 THR A N 1
ATOM 1416 C CA . THR A 1 171 ? 10.998 -10.402 -24.650 1.00 76.81 171 THR A CA 1
ATOM 1417 C C . THR A 1 171 ? 10.113 -11.618 -24.397 1.00 76.81 171 THR A C 1
ATOM 1419 O O . THR A 1 171 ? 10.320 -12.650 -25.041 1.00 76.81 171 THR A O 1
ATOM 1422 N N . GLY A 1 172 ? 9.149 -11.521 -23.473 1.00 78.12 172 GLY A N 1
ATOM 1423 C CA . GLY A 1 172 ? 8.289 -12.628 -23.045 1.00 78.12 172 GLY A CA 1
ATOM 1424 C C . GLY A 1 172 ? 9.051 -13.767 -22.363 1.00 78.12 172 GLY A C 1
ATOM 1425 O O . GLY A 1 172 ? 8.525 -14.870 -22.220 1.00 78.12 172 GLY A O 1
ATOM 1426 N N . LYS A 1 173 ? 10.317 -13.534 -21.999 1.00 84.31 173 LYS A N 1
ATOM 1427 C CA . LYS A 1 173 ? 11.153 -14.506 -21.298 1.00 84.31 173 LYS A CA 1
ATOM 1428 C C . LYS A 1 173 ? 10.914 -14.408 -19.806 1.00 84.31 173 LYS A C 1
ATOM 1430 O O . LYS A 1 173 ? 10.657 -13.330 -19.285 1.00 84.31 173 LYS A O 1
ATOM 1435 N N . GLU A 1 174 ? 11.057 -15.539 -19.133 1.00 86.69 174 GLU A N 1
ATOM 1436 C CA . GLU A 1 174 ? 10.993 -15.586 -17.682 1.00 86.69 174 GLU A CA 1
ATOM 1437 C C . GLU A 1 174 ? 12.157 -14.796 -17.073 1.00 86.69 174 GLU A C 1
ATOM 1439 O O . GLU A 1 174 ? 13.325 -15.002 -17.427 1.00 86.69 174 GLU A O 1
ATOM 1444 N N . LEU A 1 175 ? 11.820 -13.873 -16.180 1.00 81.81 175 LEU A N 1
ATOM 1445 C CA . LEU A 1 175 ? 12.768 -13.109 -15.396 1.00 81.81 175 LEU A CA 1
ATOM 1446 C C . LEU A 1 175 ? 13.422 -14.027 -14.360 1.00 81.81 175 LEU A C 1
ATOM 1448 O O . LEU A 1 175 ? 12.772 -14.919 -13.811 1.00 81.81 175 LEU A O 1
ATOM 1452 N N . PRO A 1 176 ? 14.715 -13.825 -14.064 1.00 79.62 176 PRO A N 1
ATOM 1453 C CA . PRO A 1 176 ? 15.362 -14.573 -13.002 1.00 79.62 176 PRO A CA 1
ATOM 1454 C C . PRO A 1 176 ? 14.666 -14.284 -11.668 1.00 79.62 176 PRO A C 1
ATOM 1456 O O . PRO A 1 176 ? 14.350 -13.134 -11.359 1.00 79.62 176 PRO A O 1
ATOM 1459 N N . ASN A 1 177 ? 14.471 -15.326 -10.858 1.00 73.12 177 ASN A N 1
ATOM 1460 C CA . ASN A 1 177 ? 13.943 -15.162 -9.507 1.00 73.12 177 ASN A CA 1
ATOM 1461 C C . ASN A 1 177 ? 14.813 -14.174 -8.726 1.00 73.12 177 ASN A C 1
ATOM 1463 O O . ASN A 1 177 ? 16.039 -14.322 -8.671 1.00 73.12 177 ASN A O 1
ATOM 1467 N N . GLN A 1 178 ? 14.173 -13.184 -8.105 1.00 68.81 178 GLN A N 1
ATOM 1468 C CA . GLN A 1 178 ? 14.879 -12.269 -7.223 1.00 68.81 178 GLN A CA 1
ATOM 1469 C C . GLN A 1 178 ? 15.436 -13.053 -6.026 1.00 68.81 178 GLN A C 1
ATOM 1471 O O . GLN A 1 178 ? 14.732 -13.898 -5.462 1.00 68.81 178 GLN A O 1
ATOM 1476 N N . PRO A 1 179 ? 16.700 -12.816 -5.639 1.00 71.94 179 PRO A N 1
ATOM 1477 C CA . PRO A 1 179 ? 17.273 -13.474 -4.480 1.00 71.94 179 PRO A CA 1
ATOM 1478 C C . PRO A 1 179 ? 16.506 -13.026 -3.235 1.00 71.94 179 PRO A C 1
ATOM 1480 O O . PRO A 1 179 ? 16.504 -11.846 -2.891 1.00 71.94 179 PRO A O 1
ATOM 1483 N N . ILE A 1 180 ? 15.847 -13.973 -2.571 1.00 73.62 180 ILE A N 1
ATOM 1484 C CA . ILE A 1 180 ? 15.262 -13.741 -1.251 1.00 73.62 180 ILE A CA 1
ATOM 1485 C C . ILE A 1 180 ? 16.421 -13.698 -0.259 1.00 73.62 180 ILE A C 1
ATOM 1487 O O . ILE A 1 180 ? 17.252 -14.612 -0.252 1.00 73.62 180 ILE A O 1
ATOM 1491 N N . ASP A 1 181 ? 16.487 -12.651 0.563 1.00 75.44 181 ASP A N 1
ATOM 1492 C CA . ASP A 1 181 ? 17.470 -12.589 1.637 1.00 75.44 181 ASP A CA 1
ATOM 1493 C C . ASP A 1 181 ? 17.235 -13.783 2.582 1.00 75.44 181 ASP A C 1
ATOM 1495 O O . ASP A 1 181 ? 16.121 -13.951 3.094 1.00 75.44 181 ASP A O 1
ATOM 1499 N N . PRO A 1 182 ? 18.239 -14.646 2.827 1.00 74.81 182 PRO A N 1
ATOM 1500 C CA . PRO A 1 182 ? 18.116 -15.719 3.807 1.00 74.81 182 PRO A CA 1
ATOM 1501 C C . PRO A 1 182 ? 17.664 -15.207 5.178 1.00 74.81 182 PRO A C 1
ATOM 1503 O O . PRO A 1 182 ? 17.022 -15.940 5.934 1.00 74.81 182 PRO A O 1
ATOM 1506 N N . GLU A 1 183 ? 17.958 -13.948 5.510 1.00 71.94 183 GLU A N 1
ATOM 1507 C CA . GLU A 1 183 ? 17.513 -13.334 6.750 1.00 71.94 183 GLU A CA 1
ATOM 1508 C C . GLU A 1 183 ? 15.993 -13.123 6.828 1.00 71.94 183 GLU A C 1
ATOM 1510 O O . GLU A 1 183 ? 15.457 -13.116 7.939 1.00 71.94 183 GLU A O 1
ATOM 1515 N N . ASP A 1 184 ? 15.295 -13.058 5.697 1.00 75.19 184 ASP A N 1
ATOM 1516 C CA . ASP A 1 184 ? 13.839 -12.903 5.632 1.00 75.19 184 ASP A CA 1
ATOM 1517 C C . ASP A 1 184 ? 13.092 -14.248 5.638 1.00 75.19 184 ASP A C 1
ATOM 1519 O O . ASP A 1 184 ? 11.885 -14.298 5.889 1.00 75.19 184 ASP A O 1
ATOM 1523 N N . LEU A 1 185 ? 13.801 -15.361 5.423 1.00 81.75 185 LEU A N 1
ATOM 1524 C CA . LEU A 1 185 ? 13.218 -16.702 5.444 1.00 81.75 185 LEU A CA 1
ATOM 1525 C C . LEU A 1 185 ? 13.029 -17.209 6.877 1.00 81.75 185 LEU A C 1
ATOM 1527 O O . LEU A 1 185 ? 13.979 -17.608 7.555 1.00 81.75 185 LEU A O 1
ATOM 1531 N N . LEU A 1 186 ? 11.781 -17.236 7.336 1.00 85.38 186 LEU A N 1
ATOM 1532 C CA . LEU A 1 186 ? 11.411 -17.838 8.614 1.00 85.38 186 LEU A CA 1
ATOM 1533 C C . LEU A 1 186 ? 10.893 -19.269 8.433 1.00 85.38 186 LEU A C 1
ATOM 1535 O O . LEU A 1 186 ? 10.337 -19.594 7.380 1.00 85.38 186 LEU A O 1
ATOM 1539 N N . PRO A 1 187 ? 11.026 -20.124 9.462 1.00 87.50 187 PRO A N 1
ATOM 1540 C CA . PRO A 1 187 ? 10.398 -21.434 9.463 1.00 87.50 187 PRO A CA 1
ATOM 1541 C C . PRO A 1 187 ? 8.880 -21.320 9.291 1.00 87.50 187 PRO A C 1
ATOM 1543 O O . PRO A 1 187 ? 8.256 -20.308 9.625 1.00 87.50 187 PRO A O 1
ATOM 1546 N N . LEU A 1 188 ? 8.266 -22.393 8.791 1.00 83.25 188 LEU A N 1
ATOM 1547 C CA . LEU A 1 188 ? 6.833 -22.422 8.518 1.00 83.25 188 LEU A CA 1
ATOM 1548 C C . LEU A 1 188 ? 6.025 -22.012 9.763 1.00 83.25 188 LEU A C 1
ATOM 1550 O O . LEU A 1 188 ? 6.241 -22.535 10.858 1.00 83.25 188 LEU A O 1
ATOM 1554 N N . ASN A 1 189 ? 5.046 -21.125 9.567 1.00 89.19 189 ASN A N 1
ATOM 1555 C CA . ASN A 1 189 ? 4.158 -20.556 10.593 1.00 89.19 189 ASN A CA 1
ATOM 1556 C C . ASN A 1 189 ? 4.775 -19.495 11.513 1.00 89.19 189 ASN A C 1
ATOM 1558 O O . ASN A 1 189 ? 4.070 -19.011 12.399 1.00 89.19 189 ASN A O 1
ATOM 1562 N N . TRP A 1 190 ? 6.032 -19.104 11.313 1.00 90.31 190 TRP A N 1
ATOM 1563 C CA . TRP A 1 190 ? 6.625 -17.979 12.029 1.00 90.31 190 TRP A CA 1
ATOM 1564 C C . TRP A 1 190 ? 6.519 -16.688 11.229 1.00 90.31 190 TRP A C 1
ATOM 1566 O O . TRP A 1 190 ? 6.685 -16.669 10.013 1.00 90.31 190 TRP A O 1
ATOM 1576 N N . THR A 1 191 ? 6.265 -15.591 11.934 1.00 88.94 191 THR A N 1
ATOM 1577 C CA . THR A 1 191 ? 6.299 -14.238 11.377 1.00 88.94 191 THR A CA 1
ATOM 1578 C C . THR A 1 191 ? 7.152 -13.330 12.252 1.00 88.94 191 THR A C 1
ATOM 1580 O O . THR A 1 191 ? 7.199 -13.500 13.472 1.00 88.94 191 THR A O 1
ATOM 1583 N N . LYS A 1 192 ? 7.823 -12.359 11.630 1.00 88.56 192 LYS A N 1
ATOM 1584 C CA . LYS A 1 192 ? 8.569 -11.293 12.307 1.00 88.56 192 LYS A CA 1
ATOM 1585 C C . LYS A 1 192 ? 7.638 -10.104 12.534 1.00 88.56 192 LYS A C 1
ATOM 1587 O O . LYS A 1 192 ? 6.952 -9.672 11.610 1.00 88.56 192 LYS A O 1
ATOM 1592 N N . SER A 1 193 ? 7.637 -9.577 13.749 1.00 85.75 193 SER A N 1
ATOM 1593 C CA . SER A 1 193 ? 6.804 -8.457 14.189 1.00 85.75 193 SER A CA 1
ATOM 1594 C C . SER A 1 193 ? 7.649 -7.430 14.941 1.00 85.75 193 SER A C 1
ATOM 1596 O O . SER A 1 193 ? 8.728 -7.749 15.439 1.00 85.75 193 SER A O 1
ATOM 1598 N N . ILE A 1 194 ? 7.170 -6.188 15.016 1.00 85.25 194 ILE A N 1
ATOM 1599 C CA . ILE A 1 194 ? 7.855 -5.080 15.695 1.00 85.25 194 ILE A CA 1
ATOM 1600 C C . ILE A 1 194 ? 7.119 -4.771 16.998 1.00 85.25 194 ILE A C 1
ATOM 1602 O O . ILE A 1 194 ? 5.892 -4.667 17.015 1.00 85.25 194 ILE A O 1
ATOM 1606 N N . ALA A 1 195 ? 7.859 -4.667 18.097 1.00 84.25 195 ALA A N 1
ATOM 1607 C CA . ALA A 1 195 ? 7.357 -4.243 19.394 1.00 84.25 195 ALA A CA 1
ATOM 1608 C C . ALA A 1 195 ? 7.292 -2.707 19.493 1.00 84.25 195 ALA A C 1
ATOM 1610 O O . ALA A 1 195 ? 7.846 -1.976 18.673 1.00 84.25 195 ALA A O 1
ATOM 1611 N N . ASN A 1 196 ? 6.628 -2.198 20.533 1.00 76.56 196 ASN A N 1
ATOM 1612 C CA . ASN A 1 196 ? 6.403 -0.756 20.713 1.00 76.56 196 ASN A CA 1
ATOM 1613 C C . ASN A 1 196 ? 7.691 0.064 20.890 1.00 76.56 196 ASN A C 1
ATOM 1615 O O . ASN A 1 196 ? 7.681 1.273 20.682 1.00 76.56 196 ASN A O 1
ATOM 1619 N N . ASP A 1 197 ? 8.786 -0.573 21.293 1.00 75.69 197 ASP A N 1
ATOM 1620 C CA . ASP A 1 197 ? 10.106 0.045 21.427 1.00 75.69 197 ASP A CA 1
ATOM 1621 C C . ASP A 1 197 ? 10.936 -0.018 20.128 1.00 75.69 197 ASP A C 1
ATOM 1623 O O . ASP A 1 197 ? 12.064 0.470 20.093 1.00 75.69 197 ASP A O 1
ATOM 1627 N N . GLY A 1 198 ? 10.380 -0.589 19.053 1.00 76.06 198 GLY A N 1
ATOM 1628 C CA . GLY A 1 198 ? 11.062 -0.800 17.778 1.00 76.06 198 GLY A CA 1
ATOM 1629 C C . GLY A 1 198 ? 11.903 -2.080 17.720 1.00 76.06 198 GLY A C 1
ATOM 1630 O O . GLY A 1 198 ? 12.518 -2.345 16.691 1.00 76.06 198 GLY A O 1
ATOM 1631 N N . SER A 1 199 ? 11.947 -2.893 18.778 1.00 84.94 199 SER A N 1
ATOM 1632 C CA . SER A 1 199 ? 12.624 -4.193 18.730 1.00 84.94 199 SER A CA 1
ATOM 1633 C C . SER A 1 199 ? 11.818 -5.217 17.922 1.00 84.94 199 SER A C 1
ATOM 1635 O O . SER A 1 199 ? 10.592 -5.138 17.830 1.00 84.94 199 SER A O 1
ATOM 1637 N N . TYR A 1 200 ? 12.502 -6.182 17.307 1.00 88.00 200 TYR A N 1
ATOM 1638 C CA . TYR A 1 200 ? 11.841 -7.274 16.594 1.00 88.00 200 TYR A CA 1
ATOM 1639 C C . TYR A 1 200 ? 11.577 -8.453 17.528 1.00 88.00 200 TYR A C 1
ATOM 1641 O O . TYR A 1 200 ? 12.432 -8.816 18.333 1.00 88.00 200 TYR A O 1
ATOM 1649 N N . TYR A 1 201 ? 10.420 -9.084 17.361 1.00 90.50 201 TYR A N 1
ATOM 1650 C CA . TYR A 1 201 ? 10.092 -10.374 17.957 1.00 90.50 201 TYR A CA 1
ATOM 1651 C C . TYR A 1 201 ? 9.489 -11.300 16.900 1.00 90.50 201 TYR A C 1
ATOM 1653 O O . TYR A 1 201 ? 8.993 -10.858 15.861 1.00 90.50 201 TYR A O 1
ATOM 1661 N N . PHE A 1 202 ? 9.529 -12.597 17.166 1.00 91.94 202 PHE A N 1
ATOM 1662 C CA . PHE A 1 202 ? 8.988 -13.637 16.307 1.00 91.94 202 PHE A CA 1
ATOM 1663 C C . PHE A 1 202 ? 7.753 -14.238 16.958 1.00 91.94 202 PHE A C 1
ATOM 1665 O O . PHE A 1 202 ? 7.730 -14.494 18.162 1.00 91.94 202 PHE A O 1
ATOM 1672 N N . TRP A 1 203 ? 6.720 -14.453 16.154 1.00 92.00 203 TRP A N 1
ATOM 1673 C CA . TRP A 1 203 ? 5.436 -14.980 16.592 1.00 92.00 203 TRP A CA 1
ATOM 1674 C C . TRP A 1 203 ? 5.049 -16.200 15.764 1.00 92.00 203 TRP A C 1
ATOM 1676 O O . TRP A 1 203 ? 5.070 -16.147 14.532 1.00 92.00 203 TRP A O 1
ATOM 1686 N N . ASN A 1 204 ? 4.648 -17.278 16.432 1.00 91.06 204 ASN A N 1
ATOM 1687 C CA . ASN A 1 204 ? 4.119 -18.465 15.777 1.00 91.06 204 ASN A CA 1
ATOM 1688 C C . ASN A 1 204 ? 2.594 -18.359 15.606 1.00 91.06 204 ASN A C 1
ATOM 1690 O O . ASN A 1 204 ? 1.834 -18.265 16.574 1.00 91.06 204 ASN A O 1
ATOM 1694 N N . LEU A 1 205 ? 2.130 -18.414 14.358 1.00 87.00 205 LEU A N 1
ATOM 1695 C CA . LEU A 1 205 ? 0.723 -18.249 13.985 1.00 87.00 205 LEU A CA 1
ATOM 1696 C C . LEU A 1 205 ? -0.184 -19.372 14.514 1.00 87.00 205 LEU A C 1
ATOM 1698 O O . LEU A 1 205 ? -1.374 -19.131 14.742 1.00 87.00 205 LEU A O 1
ATOM 1702 N N . ILE A 1 206 ? 0.366 -20.571 14.730 1.00 90.25 206 ILE A N 1
ATOM 1703 C CA . ILE A 1 206 ? -0.372 -21.744 15.211 1.00 90.25 206 ILE A CA 1
ATOM 1704 C C . ILE A 1 206 ? -0.315 -21.828 16.736 1.00 90.25 206 ILE A C 1
ATOM 1706 O O . ILE A 1 206 ? -1.365 -21.869 17.378 1.00 90.25 206 ILE A O 1
ATOM 1710 N N . THR A 1 207 ? 0.888 -21.853 17.322 1.00 91.06 207 THR A N 1
ATOM 1711 C CA . THR A 1 207 ? 1.059 -22.072 18.771 1.00 91.06 207 THR A CA 1
ATOM 1712 C C . THR A 1 207 ? 0.751 -20.831 19.600 1.00 91.06 207 THR A C 1
ATOM 1714 O O . THR A 1 207 ? 0.491 -20.960 20.794 1.00 91.06 207 THR A O 1
ATOM 1717 N N . ARG A 1 208 ? 0.706 -19.645 18.969 1.00 89.56 208 ARG A N 1
ATOM 1718 C CA . ARG A 1 208 ? 0.529 -18.340 19.632 1.00 89.56 208 ARG A CA 1
ATOM 1719 C C . ARG A 1 208 ? 1.678 -18.001 20.592 1.00 89.56 208 ARG A C 1
ATOM 1721 O O . ARG A 1 208 ? 1.497 -17.216 21.520 1.00 89.56 208 ARG A O 1
ATOM 1728 N N . GLU A 1 209 ? 2.848 -18.595 20.372 1.00 90.00 209 GLU A N 1
ATOM 1729 C CA . GLU A 1 209 ? 4.065 -18.320 21.134 1.00 90.00 209 GLU A CA 1
ATOM 1730 C C . GLU A 1 209 ? 4.833 -17.143 20.527 1.00 90.00 209 GLU A C 1
ATOM 1732 O O . GLU A 1 209 ? 4.884 -16.976 19.306 1.00 90.00 209 GLU A O 1
ATOM 1737 N N . ALA A 1 210 ? 5.433 -16.334 21.401 1.00 91.50 210 ALA A N 1
ATOM 1738 C CA . ALA A 1 210 ? 6.279 -15.207 21.038 1.00 91.50 210 ALA A CA 1
ATOM 1739 C C . ALA A 1 210 ? 7.683 -15.407 21.612 1.00 91.50 210 ALA A C 1
ATOM 1741 O O . ALA A 1 210 ? 7.826 -15.819 22.765 1.00 91.50 210 ALA A O 1
ATOM 1742 N N . GLN A 1 211 ? 8.707 -15.064 20.840 1.00 92.12 211 GLN A N 1
ATOM 1743 C CA . GLN A 1 211 ? 10.096 -15.088 21.288 1.00 92.12 211 GLN A CA 1
ATOM 1744 C C . GLN A 1 211 ? 10.899 -13.952 20.659 1.00 92.12 211 GLN A C 1
ATOM 1746 O O . GLN A 1 211 ? 10.545 -13.435 19.603 1.00 92.12 211 GLN A O 1
ATOM 1751 N N . TRP A 1 212 ? 11.985 -13.564 21.317 1.00 91.50 212 TRP A N 1
ATOM 1752 C CA . TRP A 1 212 ? 12.876 -12.503 20.841 1.00 91.50 212 TRP A CA 1
ATOM 1753 C C . TRP A 1 212 ? 13.963 -13.042 19.907 1.00 91.50 212 TRP A C 1
ATOM 1755 O O . TRP A 1 212 ? 14.371 -12.357 18.973 1.00 91.50 212 TRP A O 1
ATOM 1765 N N . ASP A 1 213 ? 14.391 -14.286 20.129 1.00 90.25 213 ASP A N 1
ATOM 1766 C CA . ASP A 1 213 ? 15.397 -14.954 19.310 1.00 90.25 213 ASP A CA 1
ATOM 1767 C C . ASP A 1 213 ? 14.784 -15.530 18.031 1.00 90.25 213 ASP A C 1
ATOM 1769 O O . ASP A 1 213 ? 13.628 -15.963 18.006 1.00 90.25 213 ASP A O 1
ATOM 1773 N N . ARG A 1 214 ? 15.564 -15.553 16.948 1.00 86.19 214 ARG A N 1
ATOM 1774 C CA . ARG A 1 214 ? 15.102 -16.096 15.670 1.00 86.19 214 ARG A CA 1
ATOM 1775 C C . ARG A 1 214 ? 14.803 -17.597 15.812 1.00 86.19 214 ARG A C 1
ATOM 1777 O O . ARG A 1 214 ? 15.661 -18.322 16.310 1.00 86.19 214 ARG A O 1
ATOM 1784 N N . PRO A 1 215 ? 13.622 -18.069 15.380 1.00 87.12 215 PRO A N 1
ATOM 1785 C CA . PRO A 1 215 ? 13.315 -19.494 15.355 1.00 87.12 215 PRO A CA 1
ATOM 1786 C C . PRO A 1 215 ? 14.201 -20.216 14.334 1.00 87.12 215 PRO A C 1
ATOM 1788 O O . PRO A 1 215 ? 14.439 -19.694 13.241 1.00 87.12 215 PRO A O 1
ATOM 1791 N N . GLU A 1 216 ? 14.673 -21.401 14.716 1.00 81.00 216 GLU A N 1
ATOM 1792 C CA . GLU A 1 216 ? 15.395 -22.332 13.837 1.00 81.00 216 GLU A CA 1
ATOM 1793 C C . GLU A 1 216 ? 14.452 -23.094 12.899 1.00 81.00 216 GLU A C 1
ATOM 1795 O O . GLU A 1 216 ? 13.329 -23.456 13.331 1.00 81.00 216 GLU A O 1
#

Nearest PDB structures (foldseek):
  4rex-assembly1_A  TM=7.834E-01  e=2.894E-01  Homo sapiens
  2m3o-assembly1_W  TM=9.156E-01  e=5.446E-01  Homo sapiens
  9eqk-assembly2_B  TM=6.060E-01  e=4.901E-01  Homo sap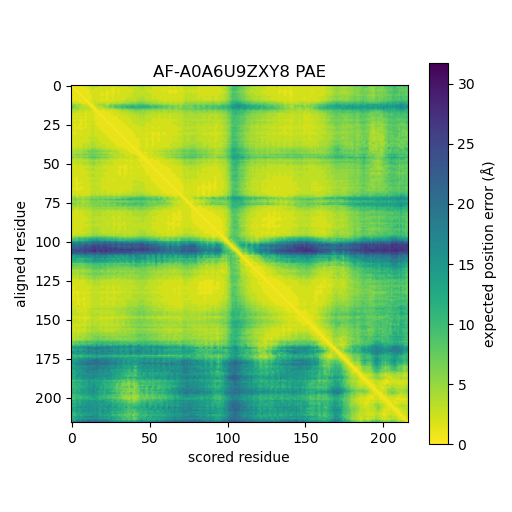iens
  2dwv-assembly1_A  TM=5.895E-01  e=4.901E-01  Mus musculus